Protein AF-A0A024S2R0-F1 (afdb_monomer)

Organism: Hy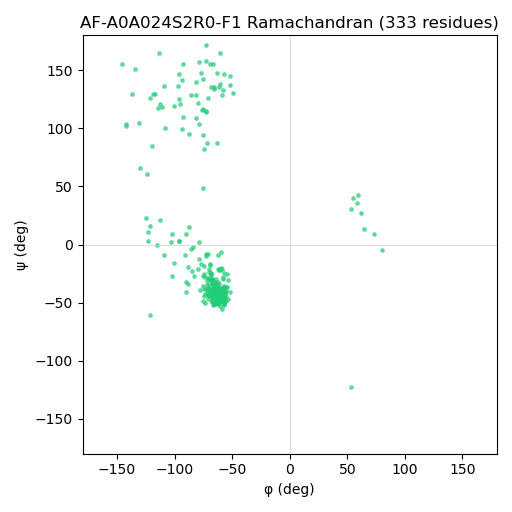pocrea jecorina (strain ATCC 56765 / BCRC 32924 / NRRL 11460 / Rut C-30) (NCBI:txid1344414)

InterPro domains:
  IPR002088 Protein prenyltransferase, alpha subunit [PF01239] (136-169)
  IPR002088 Protein prenyltransferase, alpha subunit [PF01239] (189-209)

pLDDT: mean 92.17, std 9.84, range [30.06, 98.69]

Structure (mmCIF, N/CA/C/O backbone):
data_AF-A0A024S2R0-F1
#
_entry.id   AF-A0A024S2R0-F1
#
loop_
_atom_site.group_PDB
_atom_site.id
_atom_site.type_symbol
_atom_site.label_atom_id
_atom_site.label_alt_id
_atom_site.label_comp_id
_atom_site.label_asym_id
_atom_site.label_entity_id
_atom_site.label_seq_id
_atom_site.pdbx_PDB_ins_code
_atom_site.Cartn_x
_atom_site.Cartn_y
_atom_site.Cartn_z
_atom_site.occupancy
_atom_site.B_iso_or_equiv
_atom_site.auth_seq_id
_atom_site.auth_comp_id
_atom_site.auth_asym_id
_atom_site.auth_atom_id
_atom_site.pdbx_PDB_model_num
ATOM 1 N N . MET A 1 1 ? -3.237 -26.328 9.857 1.00 30.06 1 MET A N 1
ATOM 2 C CA . MET A 1 1 ? -2.695 -27.422 10.693 1.00 30.06 1 MET A CA 1
ATOM 3 C C . MET A 1 1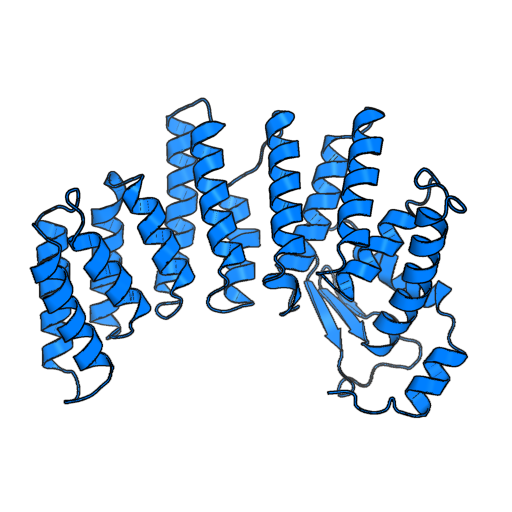 ? -2.898 -27.077 12.160 1.00 30.06 1 MET A C 1
ATOM 5 O O . MET A 1 1 ? -2.261 -26.156 12.656 1.00 30.06 1 MET A O 1
ATOM 9 N N . SER A 1 2 ? -3.841 -27.757 12.815 1.00 33.69 2 SER A N 1
ATOM 10 C CA . SER A 1 2 ? -4.140 -27.605 14.243 1.00 33.69 2 SER A CA 1
ATOM 11 C C . SER A 1 2 ? -3.087 -28.370 15.047 1.00 33.69 2 SER A C 1
ATOM 13 O O . SER A 1 2 ? -3.101 -29.597 15.065 1.00 33.69 2 SER A O 1
ATOM 15 N N . ARG A 1 3 ? -2.130 -27.662 15.657 1.00 46.69 3 ARG A N 1
ATOM 16 C CA . ARG A 1 3 ? -1.341 -28.233 16.755 1.00 46.69 3 ARG A CA 1
ATOM 17 C C . ARG A 1 3 ? -2.180 -28.092 18.017 1.00 46.69 3 ARG A C 1
ATOM 19 O O . ARG A 1 3 ? -2.673 -26.997 18.290 1.00 46.69 3 ARG A O 1
ATOM 26 N N . ALA A 1 4 ? -2.348 -29.189 18.753 1.00 52.03 4 ALA A N 1
ATOM 27 C CA . ALA A 1 4 ? -2.973 -29.163 20.066 1.00 52.03 4 ALA A CA 1
ATOM 28 C C . ALA A 1 4 ? -2.322 -28.054 20.908 1.00 52.03 4 ALA A C 1
ATOM 30 O O . ALA A 1 4 ? -1.096 -27.924 20.936 1.00 52.03 4 ALA A O 1
ATOM 31 N N . LEU A 1 5 ? -3.151 -27.208 21.522 1.00 59.75 5 LEU A N 1
ATOM 32 C CA . LEU A 1 5 ? -2.665 -26.173 22.427 1.00 59.75 5 LEU A CA 1
ATOM 33 C C . LEU A 1 5 ? -1.926 -26.850 23.583 1.00 59.75 5 LEU A C 1
ATOM 35 O O . LEU A 1 5 ? -2.386 -27.868 24.102 1.00 59.75 5 LEU A O 1
ATOM 39 N N . ASP A 1 6 ? -0.795 -26.263 23.951 1.00 68.19 6 ASP A N 1
ATOM 40 C CA . ASP A 1 6 ? -0.006 -26.654 25.116 1.00 68.19 6 ASP A CA 1
ATOM 41 C C . ASP A 1 6 ? -0.865 -26.586 26.382 1.00 68.19 6 ASP A C 1
ATOM 43 O O . ASP A 1 6 ? -1.736 -25.714 26.473 1.00 68.19 6 ASP A O 1
ATOM 47 N N . ASP A 1 7 ? -0.647 -27.462 27.355 1.00 70.94 7 ASP A N 1
ATOM 48 C CA . ASP A 1 7 ? -1.495 -27.491 28.552 1.00 70.94 7 ASP A CA 1
ATOM 49 C C . ASP A 1 7 ? -1.324 -26.231 29.409 1.00 70.94 7 ASP A C 1
ATOM 51 O O . ASP A 1 7 ? -2.308 -25.731 29.964 1.00 70.94 7 ASP A O 1
ATOM 55 N N . ASP A 1 8 ? -0.135 -25.627 29.399 1.00 65.12 8 ASP A N 1
ATOM 56 C CA . ASP A 1 8 ? 0.119 -24.332 30.037 1.00 65.12 8 ASP A CA 1
ATOM 57 C C . ASP A 1 8 ? -0.604 -23.187 29.315 1.00 65.12 8 ASP A C 1
ATOM 59 O O . ASP A 1 8 ? -1.212 -22.320 29.946 1.00 65.12 8 ASP A O 1
ATOM 63 N N . VAL A 1 9 ? -0.665 -23.233 27.979 1.00 73.06 9 VAL A N 1
ATOM 64 C CA . VAL A 1 9 ? -1.448 -22.279 27.179 1.00 73.06 9 VAL A CA 1
ATOM 65 C C . VAL A 1 9 ? -2.944 -22.446 27.453 1.00 73.06 9 VAL A C 1
ATOM 67 O O . VAL A 1 9 ? -3.653 -21.454 27.615 1.00 73.06 9 VAL A O 1
ATOM 70 N N . LYS A 1 10 ? -3.446 -23.683 27.555 1.00 75.69 10 LYS A N 1
ATOM 71 C CA . LYS A 1 10 ? -4.846 -23.940 27.930 1.00 75.69 10 LYS A CA 1
ATOM 72 C C . LYS A 1 10 ? -5.154 -23.421 29.333 1.00 75.69 10 LYS A C 1
ATOM 74 O O . LYS A 1 10 ? -6.236 -22.880 29.539 1.00 75.69 10 LYS A O 1
ATOM 79 N N . ARG A 1 11 ? -4.233 -23.580 30.288 1.00 71.94 11 ARG A N 1
ATOM 80 C CA . ARG A 1 11 ? -4.397 -23.092 31.665 1.00 71.94 11 ARG A CA 1
ATOM 81 C C . ARG A 1 11 ? -4.429 -21.564 31.709 1.00 71.94 11 ARG A C 1
ATOM 83 O O . ARG A 1 11 ? -5.359 -21.004 32.285 1.00 71.94 11 ARG A O 1
ATOM 90 N N . ALA A 1 12 ? -3.502 -20.900 31.021 1.00 73.50 12 ALA A N 1
ATOM 91 C CA . ALA A 1 12 ? -3.467 -19.442 30.916 1.00 73.50 12 ALA A CA 1
ATOM 92 C C . ALA A 1 12 ? -4.724 -18.861 30.241 1.00 73.50 12 ALA A C 1
ATOM 94 O O . ALA A 1 12 ? -5.192 -17.789 30.618 1.00 73.50 12 ALA A O 1
ATOM 95 N N . LEU A 1 13 ? -5.311 -19.578 29.276 1.00 79.81 13 LEU A N 1
ATOM 96 C CA . LEU A 1 13 ? -6.581 -19.202 28.642 1.00 79.81 13 LEU A CA 1
ATOM 97 C C . LEU A 1 13 ? -7.822 -19.498 29.501 1.00 79.81 13 LEU A C 1
ATOM 99 O O . LEU A 1 13 ? -8.895 -18.985 29.201 1.00 79.81 13 LEU A O 1
ATOM 103 N N . LYS A 1 14 ? -7.719 -20.346 30.532 1.00 77.38 14 LYS A N 1
ATOM 104 C CA . LYS A 1 14 ? -8.834 -20.655 31.444 1.00 77.38 14 LYS A CA 1
ATOM 105 C C . LYS A 1 14 ? -8.895 -19.725 32.654 1.00 77.38 14 LYS A C 1
ATOM 107 O O . LYS A 1 14 ? -9.989 -19.477 33.146 1.00 77.38 14 LYS A O 1
ATOM 112 N N . HIS A 1 15 ? -7.746 -19.248 33.132 1.00 69.69 15 HIS A N 1
ATOM 113 C CA . HIS A 1 15 ? -7.636 -18.527 34.406 1.00 69.69 15 HIS A CA 1
ATOM 114 C C . HIS A 1 15 ? -7.020 -17.123 34.290 1.00 69.69 15 HIS A C 1
ATOM 116 O O . HIS A 1 15 ? -6.814 -16.472 35.308 1.00 69.69 15 HIS A O 1
ATOM 122 N N . GLY A 1 16 ? -6.696 -16.653 33.082 1.00 76.44 16 GLY A N 1
ATOM 123 C CA . GLY A 1 16 ? -6.127 -15.321 32.883 1.00 76.44 16 GLY A CA 1
ATOM 124 C C . GLY A 1 16 ? -7.168 -14.204 32.971 1.00 76.44 16 GLY A C 1
ATOM 125 O O . GLY A 1 16 ? -8.305 -14.370 32.529 1.00 76.44 16 GLY A O 1
ATOM 126 N N . ASP A 1 17 ? -6.755 -13.036 33.466 1.00 88.56 17 ASP A N 1
ATOM 127 C CA . ASP A 1 17 ? -7.546 -11.806 33.386 1.00 88.56 17 ASP A CA 1
ATOM 128 C C . ASP A 1 17 ? -7.559 -11.281 31.939 1.00 88.56 17 ASP A C 1
ATOM 130 O O . ASP A 1 17 ? -6.704 -10.508 31.500 1.00 88.56 17 ASP A O 1
ATOM 134 N N . HIS A 1 18 ? -8.512 -11.777 31.151 1.00 93.69 18 HIS A N 1
ATOM 135 C CA . HIS A 1 18 ? -8.647 -11.409 29.743 1.00 93.69 18 HIS A CA 1
ATOM 136 C C . HIS A 1 18 ? -9.074 -9.950 29.547 1.00 93.69 18 HIS A C 1
ATOM 138 O O . HIS A 1 18 ? -8.797 -9.385 28.491 1.00 93.69 18 HIS A O 1
ATOM 144 N N . GLU A 1 19 ? -9.740 -9.354 30.536 1.00 95.06 19 GLU A N 1
ATOM 145 C CA . GLU A 1 19 ? -10.223 -7.975 30.490 1.00 95.06 19 GLU A CA 1
ATOM 146 C C . GLU A 1 19 ? -9.064 -6.994 30.642 1.00 95.06 19 GLU A C 1
ATOM 148 O O . GLU A 1 19 ? -8.867 -6.132 29.783 1.00 95.06 19 GLU A O 1
ATOM 153 N N . GLN A 1 20 ? -8.223 -7.184 31.662 1.00 94.75 20 GLN A N 1
ATOM 154 C CA . GLN A 1 20 ? -7.022 -6.372 31.843 1.00 94.75 20 GLN A CA 1
ATOM 155 C C . GLN A 1 20 ? -6.082 -6.494 30.637 1.00 94.75 20 GLN A C 1
ATOM 157 O O . GLN A 1 20 ? -5.560 -5.491 30.142 1.00 94.75 20 GLN A O 1
ATOM 162 N N . VAL A 1 21 ? -5.882 -7.716 30.130 1.00 95.44 21 VAL A N 1
ATOM 163 C CA . VAL A 1 21 ? -5.059 -7.953 28.935 1.00 95.44 21 VAL A CA 1
ATOM 164 C C . VAL A 1 21 ? -5.647 -7.243 27.715 1.00 95.44 21 VAL A C 1
ATOM 166 O O . VAL A 1 21 ? -4.909 -6.598 26.971 1.00 95.44 21 VAL A O 1
ATOM 169 N N . PHE A 1 22 ? -6.967 -7.317 27.525 1.00 97.00 22 PHE A N 1
ATOM 170 C CA . PHE A 1 22 ? -7.660 -6.591 26.467 1.00 97.00 22 PHE A CA 1
ATOM 171 C C . PHE A 1 22 ? -7.424 -5.085 26.557 1.00 97.00 22 PHE A C 1
ATOM 173 O O . PHE A 1 22 ? -7.019 -4.501 25.555 1.00 97.00 22 PHE A O 1
ATOM 180 N N . HIS A 1 23 ? -7.635 -4.471 27.724 1.00 96.56 23 HIS A N 1
ATOM 181 C CA . HIS A 1 23 ? -7.482 -3.026 27.881 1.00 96.56 23 HIS A CA 1
ATOM 182 C C . HIS A 1 23 ? -6.068 -2.567 27.532 1.00 96.56 23 HIS A C 1
ATOM 184 O O . HIS A 1 23 ? -5.920 -1.672 26.707 1.00 96.56 23 HIS A O 1
ATOM 190 N N . ARG A 1 24 ? -5.032 -3.254 28.035 1.00 96.62 24 ARG A N 1
ATOM 191 C CA . ARG A 1 24 ? -3.635 -2.894 27.733 1.00 96.62 24 ARG A CA 1
ATOM 192 C C . ARG A 1 24 ? -3.291 -3.017 26.248 1.00 96.62 24 ARG A C 1
ATOM 194 O O . ARG A 1 24 ? -2.614 -2.146 25.714 1.00 96.62 24 ARG A O 1
ATOM 201 N N . VAL A 1 25 ? -3.743 -4.080 25.575 1.00 97.12 25 VAL A N 1
ATOM 202 C CA . VAL A 1 25 ? -3.516 -4.235 24.126 1.00 97.12 25 VAL A CA 1
ATOM 203 C C . VAL A 1 25 ? -4.309 -3.187 23.346 1.00 97.12 25 VAL A C 1
ATOM 205 O O . VAL A 1 25 ? -3.780 -2.592 22.414 1.00 97.12 25 VAL A O 1
ATOM 208 N N . ALA A 1 26 ? -5.567 -2.947 23.715 1.00 96.88 26 ALA A N 1
ATO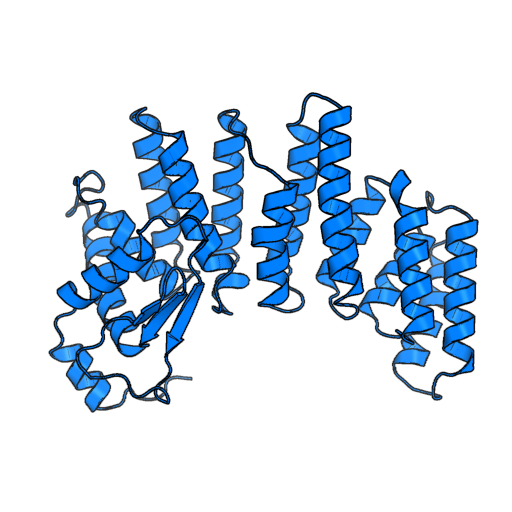M 209 C CA . ALA A 1 26 ? -6.410 -1.974 23.042 1.00 96.88 26 ALA A CA 1
ATOM 210 C C . ALA A 1 26 ? -5.858 -0.550 23.173 1.00 96.88 26 ALA A C 1
ATOM 212 O O . ALA A 1 26 ? -5.797 0.142 22.165 1.00 96.88 26 ALA A O 1
ATOM 213 N N . ASP A 1 27 ? -5.408 -0.147 24.363 1.00 95.50 27 ASP A N 1
ATOM 214 C CA . ASP A 1 27 ? -4.839 1.184 24.613 1.00 95.50 27 ASP A CA 1
ATOM 215 C C . ASP A 1 27 ? -3.612 1.447 23.744 1.00 95.50 27 ASP A C 1
ATOM 217 O O . ASP A 1 27 ? -3.521 2.491 23.101 1.00 95.50 27 ASP A O 1
ATOM 221 N N . ALA A 1 28 ? -2.723 0.458 23.634 1.00 96.19 28 ALA A N 1
ATOM 222 C CA . ALA A 1 28 ? -1.558 0.549 22.760 1.00 96.19 28 ALA A CA 1
ATOM 223 C C . ALA A 1 28 ? -1.928 0.649 21.269 1.00 96.19 28 ALA A C 1
ATOM 225 O O . ALA A 1 28 ? -1.194 1.258 20.497 1.00 96.19 28 ALA A O 1
ATOM 226 N N . LEU A 1 29 ? -3.058 0.075 20.843 1.00 95.56 29 LEU A N 1
ATOM 227 C CA . LEU A 1 29 ? -3.520 0.146 19.450 1.00 95.56 29 LEU A CA 1
ATOM 228 C C . LEU A 1 29 ? -4.326 1.405 19.128 1.00 95.56 29 LEU A C 1
ATOM 230 O O . LEU A 1 29 ? -4.446 1.753 17.955 1.00 95.56 29 LEU A O 1
ATOM 234 N N . THR A 1 30 ? -4.922 2.050 20.131 1.00 91.75 30 THR A N 1
ATOM 235 C CA . THR A 1 30 ? -5.756 3.247 19.946 1.00 91.75 30 THR A CA 1
ATOM 236 C C . THR A 1 30 ? -5.060 4.546 20.333 1.00 91.75 30 THR A C 1
ATOM 238 O O . THR A 1 30 ? -5.676 5.605 20.257 1.00 91.75 30 THR A O 1
ATOM 241 N N . GLN A 1 31 ? -3.793 4.487 20.742 1.00 93.00 31 GLN A N 1
ATOM 242 C CA . GLN A 1 31 ? -2.971 5.679 20.933 1.00 93.00 31 GLN A CA 1
ATOM 243 C C . GLN A 1 31 ? -2.693 6.385 19.598 1.00 93.00 31 GLN A C 1
ATOM 245 O O . GLN A 1 31 ? -2.653 5.756 18.538 1.00 93.00 31 GLN A O 1
ATOM 250 N N . ARG A 1 32 ? -2.427 7.692 19.671 1.00 93.62 32 ARG A N 1
ATOM 251 C CA . ARG A 1 32 ? -1.985 8.497 18.533 1.00 93.62 32 ARG A CA 1
ATOM 252 C C . ARG A 1 32 ? -0.561 8.989 18.761 1.00 93.62 32 ARG A C 1
ATOM 254 O O . ARG A 1 32 ? -0.323 9.761 19.686 1.00 93.62 32 ARG A O 1
ATOM 261 N N . LEU A 1 33 ? 0.360 8.567 17.896 1.00 95.62 33 LEU A N 1
ATOM 262 C CA . LEU A 1 33 ? 1.748 9.038 17.864 1.00 95.62 33 LEU A CA 1
ATOM 263 C C . LEU A 1 33 ? 2.026 9.828 16.569 1.00 95.62 33 LEU A C 1
ATOM 265 O O . LEU A 1 33 ? 1.219 9.757 15.632 1.00 95.62 33 LEU A O 1
ATOM 269 N N . PRO A 1 34 ? 3.131 10.599 16.502 1.00 94.62 34 PRO A N 1
ATOM 270 C CA . PRO A 1 34 ? 3.556 11.260 15.267 1.00 94.62 34 PRO A CA 1
ATOM 271 C C . PRO A 1 34 ? 3.819 10.259 14.132 1.00 94.62 34 PRO A C 1
ATOM 273 O O . PRO A 1 34 ? 3.409 10.493 12.995 1.00 94.62 34 PRO A O 1
ATOM 276 N N . GLU A 1 35 ? 4.447 9.126 14.449 1.00 96.12 35 GLU A N 1
ATOM 277 C CA . GLU A 1 35 ? 4.683 8.008 13.537 1.00 96.12 35 GLU A CA 1
ATOM 278 C C . GLU A 1 35 ? 3.574 6.942 13.609 1.00 96.12 35 GLU A C 1
ATOM 280 O O . GLU A 1 35 ? 2.895 6.777 14.629 1.00 96.12 35 GLU A O 1
ATOM 285 N N . LEU A 1 36 ? 3.400 6.184 12.518 1.00 97.56 36 LEU A N 1
ATOM 286 C CA . LEU A 1 36 ? 2.532 5.000 12.484 1.00 97.56 36 LEU A CA 1
ATOM 287 C C . LEU A 1 36 ? 3.052 3.920 13.438 1.00 97.56 36 LEU A C 1
ATOM 289 O O . LEU A 1 36 ? 4.263 3.761 13.591 1.00 97.56 36 LEU A O 1
ATOM 293 N N . LEU A 1 37 ? 2.143 3.143 14.032 1.00 97.94 37 LEU A N 1
ATOM 294 C CA . LEU A 1 37 ? 2.536 2.021 14.884 1.00 97.94 37 LEU A CA 1
ATOM 295 C C . LEU A 1 37 ? 3.188 0.918 14.040 1.00 97.94 37 LEU A C 1
ATOM 297 O O . LEU A 1 37 ? 2.657 0.528 12.998 1.00 97.94 37 LEU A O 1
ATOM 301 N N . GLU A 1 38 ? 4.297 0.366 14.533 1.00 96.88 38 GLU A N 1
ATOM 302 C CA . GLU A 1 38 ? 4.948 -0.817 13.968 1.00 96.88 38 GLU A CA 1
ATOM 303 C C . GLU A 1 38 ? 4.719 -2.003 14.905 1.00 96.88 38 GLU A C 1
ATOM 305 O O . GLU A 1 38 ? 5.378 -2.156 15.932 1.00 96.88 38 GLU A O 1
ATOM 310 N N . VAL A 1 39 ? 3.751 -2.845 14.557 1.00 97.38 39 VAL A N 1
ATOM 311 C CA . VAL A 1 39 ? 3.333 -3.976 15.381 1.00 97.38 39 VAL A CA 1
ATOM 312 C C . VAL A 1 39 ? 4.005 -5.271 14.924 1.00 97.38 39 VAL A C 1
ATOM 314 O O . 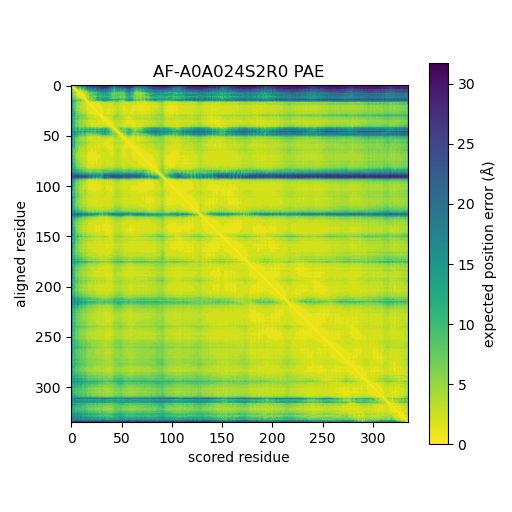VAL A 1 39 ? 4.048 -5.589 13.732 1.00 97.38 39 VAL A O 1
ATOM 317 N N . GLU A 1 40 ? 4.479 -6.064 15.882 1.00 95.69 40 GLU A N 1
ATOM 318 C CA . GLU A 1 40 ? 5.023 -7.405 15.666 1.00 95.69 40 GLU A CA 1
ATOM 319 C C . GLU A 1 40 ? 4.475 -8.406 16.699 1.00 95.69 40 GLU A C 1
ATOM 321 O O . GLU A 1 40 ? 4.131 -8.062 17.833 1.00 95.69 40 GLU A O 1
ATOM 326 N N . PHE A 1 41 ? 4.378 -9.683 16.312 1.00 94.00 41 PHE A N 1
ATOM 327 C CA . PHE A 1 41 ? 3.945 -10.753 17.211 1.00 94.00 41 PHE A CA 1
ATOM 328 C C . PHE A 1 41 ? 5.118 -11.555 17.754 1.00 94.00 41 PHE A C 1
ATOM 330 O O . PHE A 1 41 ? 5.782 -12.285 17.015 1.00 94.00 41 PHE A O 1
ATOM 337 N N . LEU A 1 42 ? 5.277 -11.549 19.076 1.00 90.56 42 LEU A N 1
ATOM 338 C CA . LEU A 1 42 ? 6.308 -12.341 19.736 1.00 90.56 42 LEU A CA 1
ATOM 339 C C . LEU A 1 42 ? 5.905 -13.818 19.768 1.00 90.56 42 LEU A C 1
ATOM 341 O O . LEU A 1 42 ? 4.884 -14.221 20.341 1.00 90.56 42 LEU A O 1
ATOM 345 N N . GLY A 1 43 ? 6.712 -14.634 19.090 1.00 80.38 43 GLY A N 1
ATOM 346 C CA . GLY A 1 43 ? 6.637 -16.091 19.151 1.00 80.38 43 GLY A CA 1
ATOM 347 C C . GLY A 1 43 ? 7.164 -16.651 20.475 1.00 80.38 43 GLY A C 1
ATOM 348 O O . GLY A 1 43 ? 7.785 -15.942 21.256 1.00 80.38 43 GLY A O 1
ATOM 349 N N . ARG A 1 44 ? 6.972 -17.959 20.690 1.00 70.50 44 ARG A N 1
ATOM 350 C CA . ARG A 1 44 ? 7.386 -18.667 21.921 1.00 70.50 44 ARG A CA 1
ATOM 351 C C . ARG A 1 44 ? 8.890 -18.599 22.221 1.00 70.50 44 ARG A C 1
ATOM 353 O O . ARG A 1 44 ? 9.281 -18.821 23.354 1.00 70.50 44 ARG A O 1
ATOM 360 N N . SER A 1 45 ? 9.718 -18.330 21.213 1.00 72.50 45 SER A N 1
ATOM 361 C CA . SER A 1 45 ? 11.168 -18.177 21.366 1.00 72.50 45 SER A CA 1
ATOM 362 C C . SER A 1 45 ? 11.567 -16.908 22.121 1.00 72.50 45 SER A C 1
ATOM 364 O O . SER A 1 45 ? 12.695 -16.817 22.589 1.00 72.50 45 SER A O 1
ATOM 366 N N . HIS A 1 46 ? 10.661 -15.935 22.239 1.00 74.06 46 HIS A N 1
ATOM 367 C CA . HIS A 1 46 ? 10.878 -14.730 23.025 1.00 74.06 46 HIS A CA 1
ATOM 368 C C . HIS A 1 46 ? 10.314 -14.984 24.420 1.00 74.06 46 HIS A C 1
ATOM 370 O O . HIS A 1 46 ? 9.099 -14.936 24.624 1.00 74.06 46 HIS A O 1
ATOM 376 N N . MET A 1 47 ? 11.194 -15.323 25.363 1.00 68.38 47 MET A N 1
ATOM 377 C CA . MET A 1 47 ? 10.817 -15.503 26.763 1.00 68.38 47 MET A CA 1
ATOM 378 C C . MET A 1 47 ? 10.610 -14.129 27.391 1.00 68.38 47 MET A C 1
ATOM 380 O O . MET A 1 47 ? 11.561 -13.472 27.805 1.00 68.38 47 MET A O 1
ATOM 384 N N . VAL A 1 48 ? 9.363 -13.677 27.392 1.00 77.25 48 VAL A N 1
ATOM 385 C CA . VAL A 1 48 ? 8.940 -12.471 28.103 1.00 77.25 48 VAL A CA 1
ATOM 386 C C . VAL A 1 48 ? 8.364 -12.890 29.448 1.00 77.25 48 VAL A C 1
ATOM 388 O O . VAL A 1 48 ? 7.764 -13.962 29.542 1.00 77.25 48 VAL A O 1
ATOM 391 N N . ASP A 1 49 ? 8.552 -12.058 30.470 1.00 78.50 49 ASP A N 1
ATOM 392 C CA . ASP A 1 49 ? 7.996 -12.297 31.803 1.00 78.50 49 ASP A CA 1
ATOM 393 C C . ASP A 1 49 ? 6.484 -12.576 31.742 1.00 78.50 49 ASP A C 1
ATOM 395 O O . ASP A 1 49 ? 5.769 -11.990 30.918 1.00 78.50 49 ASP A O 1
ATOM 399 N N . GLU A 1 50 ? 5.985 -13.451 32.622 1.00 73.88 50 GLU A N 1
ATOM 400 C CA . GLU A 1 50 ? 4.579 -13.856 32.622 1.00 73.88 50 GLU A CA 1
ATOM 401 C C . GLU A 1 50 ? 3.637 -12.660 32.790 1.00 73.88 50 GLU A C 1
ATOM 403 O O . GLU A 1 50 ? 2.542 -12.684 32.243 1.00 73.88 50 GLU A O 1
ATOM 408 N N . HIS A 1 51 ? 4.027 -11.570 33.443 1.00 80.75 51 HIS A N 1
ATOM 409 C CA . HIS A 1 51 ? 3.166 -10.398 33.615 1.00 80.75 51 HIS A CA 1
ATOM 410 C C . HIS A 1 51 ? 3.223 -9.418 32.435 1.00 80.75 51 HIS A C 1
ATOM 412 O O . HIS A 1 51 ? 2.458 -8.446 32.382 1.00 80.75 51 HIS A O 1
ATOM 418 N N . THR A 1 52 ? 4.083 -9.675 31.446 1.00 89.12 52 THR A N 1
ATOM 419 C CA . THR A 1 52 ? 4.213 -8.815 30.272 1.00 89.12 52 THR A CA 1
ATOM 420 C C . THR A 1 52 ? 3.048 -9.031 29.310 1.00 89.12 52 THR A C 1
ATOM 422 O O . THR A 1 52 ? 2.871 -10.102 28.722 1.00 89.12 52 THR A O 1
ATOM 425 N N . VAL A 1 53 ? 2.240 -7.983 29.133 1.00 91.50 53 VAL A N 1
ATOM 426 C CA . VAL A 1 53 ? 1.116 -7.982 28.185 1.00 91.50 53 VAL A CA 1
ATOM 427 C C . VAL A 1 53 ? 1.543 -7.486 26.806 1.00 91.50 53 VAL A C 1
ATOM 429 O O . VAL A 1 53 ? 1.142 -8.072 25.805 1.00 91.50 53 VAL A O 1
ATOM 432 N N . ILE A 1 54 ? 2.372 -6.444 26.770 1.00 94.75 54 ILE A N 1
ATOM 433 C CA . ILE A 1 54 ? 2.981 -5.857 25.573 1.00 94.75 54 ILE A CA 1
ATOM 434 C C . ILE A 1 54 ? 4.380 -5.347 25.927 1.00 94.75 54 ILE A C 1
ATOM 436 O O . ILE A 1 54 ? 4.634 -5.006 27.084 1.00 94.75 54 ILE A O 1
ATOM 440 N N . LEU A 1 55 ? 5.252 -5.255 24.930 1.00 94.62 55 LEU A N 1
ATOM 441 C CA . LEU A 1 55 ? 6.451 -4.420 24.978 1.00 94.62 55 LEU A CA 1
ATOM 442 C C . LEU A 1 55 ? 6.235 -3.255 24.018 1.00 94.62 55 LEU A C 1
ATOM 444 O O . LEU A 1 55 ? 5.746 -3.472 22.909 1.00 94.62 55 LEU A O 1
ATOM 448 N N . GLN A 1 56 ? 6.584 -2.044 24.436 1.00 95.75 56 GLN A N 1
ATOM 449 C CA . GLN A 1 56 ? 6.458 -0.863 23.596 1.00 95.75 56 GLN A CA 1
ATOM 450 C C . GLN A 1 56 ? 7.697 0.017 23.737 1.00 95.75 56 GLN A C 1
ATOM 452 O O . GLN A 1 56 ? 8.089 0.347 24.854 1.00 95.75 56 GLN A O 1
ATOM 457 N N . ASP A 1 57 ? 8.272 0.396 22.600 1.00 95.56 57 ASP A N 1
ATOM 458 C CA . ASP A 1 57 ? 9.342 1.385 22.483 1.00 95.56 57 ASP A CA 1
ATOM 459 C C . ASP A 1 57 ? 8.955 2.390 21.390 1.00 95.56 57 ASP A C 1
ATOM 461 O O . ASP A 1 57 ? 8.930 2.066 20.200 1.00 95.56 57 ASP A O 1
ATOM 465 N N . GLY A 1 58 ? 8.533 3.587 21.805 1.00 95.75 58 GLY A N 1
ATOM 466 C CA . GLY A 1 58 ? 7.924 4.572 20.911 1.00 95.75 58 GLY A CA 1
ATOM 467 C C . GLY A 1 58 ? 6.743 3.980 20.112 1.00 95.75 58 GLY A C 1
ATOM 468 O O . GLY A 1 58 ? 5.789 3.486 20.730 1.00 95.75 58 GLY A O 1
ATOM 469 N N . PRO A 1 59 ? 6.776 4.022 18.761 1.00 96.69 59 PRO A N 1
ATOM 470 C CA . PRO A 1 59 ? 5.738 3.441 17.907 1.00 96.69 59 PRO A CA 1
ATOM 471 C C . PRO A 1 59 ? 5.847 1.919 17.736 1.00 96.69 59 PRO A C 1
ATOM 473 O O . PRO A 1 59 ? 4.911 1.299 17.225 1.00 96.69 59 PRO A O 1
ATOM 476 N N . ALA A 1 60 ? 6.963 1.301 18.132 1.00 97.62 60 ALA A N 1
ATOM 477 C CA . ALA A 1 60 ? 7.157 -0.135 17.998 1.00 97.62 60 ALA A CA 1
ATOM 478 C C . ALA A 1 60 ? 6.425 -0.874 19.125 1.00 97.62 60 ALA A C 1
ATOM 480 O O . ALA A 1 60 ? 6.704 -0.660 20.305 1.00 97.62 60 ALA A O 1
ATOM 481 N N . ILE A 1 61 ? 5.501 -1.766 18.764 1.00 97.12 61 ILE A N 1
ATOM 482 C CA . ILE A 1 61 ? 4.722 -2.579 19.703 1.00 97.12 61 ILE A CA 1
ATOM 483 C C . ILE A 1 61 ? 4.966 -4.054 19.416 1.00 97.12 61 ILE A C 1
ATOM 485 O O . ILE A 1 61 ? 4.701 -4.549 18.322 1.00 97.12 61 ILE A O 1
ATOM 489 N N . ALA A 1 62 ? 5.371 -4.796 20.438 1.00 95.81 62 ALA A N 1
ATOM 490 C CA . ALA A 1 62 ? 5.482 -6.241 20.368 1.00 95.81 62 ALA A CA 1
ATOM 491 C C . ALA A 1 62 ? 4.438 -6.902 21.277 1.00 95.81 62 ALA A C 1
ATOM 493 O O . ALA A 1 62 ? 4.414 -6.688 22.492 1.00 95.81 62 ALA A O 1
ATOM 494 N N . VAL A 1 63 ? 3.570 -7.730 20.687 1.00 94.94 63 VAL A N 1
ATOM 495 C CA . VAL A 1 63 ? 2.490 -8.420 21.410 1.00 94.94 63 VAL A CA 1
ATOM 496 C C . VAL A 1 63 ? 2.779 -9.923 21.471 1.00 94.94 63 VAL A C 1
ATOM 498 O O . VAL A 1 63 ? 2.824 -10.585 20.428 1.00 94.94 63 VAL A O 1
ATOM 501 N N . PRO A 1 64 ? 2.940 -10.520 22.666 1.00 93.00 64 PRO A N 1
ATOM 502 C CA . PRO A 1 64 ? 2.998 -11.969 22.813 1.00 93.00 64 PRO A CA 1
ATOM 503 C C . PRO A 1 64 ? 1.737 -12.643 22.270 1.00 93.00 64 PRO A C 1
ATOM 505 O O . PRO A 1 64 ? 0.615 -12.264 22.610 1.00 93.00 64 PRO A O 1
ATOM 508 N N . LYS A 1 65 ? 1.903 -13.707 21.471 1.00 90.94 65 LYS A N 1
ATOM 509 C CA . LYS A 1 65 ? 0.767 -14.411 20.838 1.00 90.94 65 LYS A CA 1
ATOM 510 C C . LYS A 1 65 ? -0.296 -14.877 21.837 1.00 90.94 65 LYS A C 1
ATOM 512 O O . LYS A 1 65 ? -1.481 -14.819 21.530 1.00 90.94 65 LYS A O 1
ATOM 517 N N . LEU A 1 66 ? 0.110 -15.320 23.029 1.00 89.00 66 LEU A N 1
ATOM 518 C CA . LEU A 1 66 ? -0.825 -15.720 24.086 1.00 89.00 66 LEU A CA 1
ATOM 519 C C . LEU A 1 66 ? -1.703 -14.546 24.545 1.00 89.00 66 LEU A C 1
ATOM 521 O O . LEU A 1 66 ? -2.919 -14.691 24.651 1.00 89.00 66 LEU A O 1
ATOM 525 N N . ARG A 1 67 ? -1.086 -13.380 24.764 1.00 92.94 67 ARG A N 1
ATOM 526 C CA . ARG A 1 67 ? -1.762 -12.156 25.211 1.00 92.94 67 ARG A CA 1
ATOM 527 C C . ARG A 1 67 ? -2.708 -11.626 24.139 1.00 92.94 67 ARG A C 1
ATOM 529 O O . ARG A 1 67 ? -3.837 -11.263 24.455 1.00 92.94 67 ARG A O 1
ATOM 536 N N . LEU A 1 68 ? -2.318 -11.715 22.865 1.00 94.62 68 LEU A N 1
ATOM 537 C CA . LEU A 1 68 ? -3.204 -11.404 21.742 1.00 94.62 68 LEU A CA 1
ATOM 538 C C . LEU A 1 68 ? -4.457 -12.296 21.721 1.00 94.62 68 LEU A C 1
ATOM 540 O O . LEU A 1 68 ? -5.561 -11.793 21.528 1.00 94.62 68 LEU A O 1
ATOM 544 N N . VAL A 1 69 ? -4.315 -13.608 21.955 1.00 93.81 69 VAL A N 1
ATOM 545 C CA . VAL A 1 69 ? -5.466 -14.530 22.000 1.00 93.81 69 VAL A CA 1
ATOM 546 C C . VAL A 1 69 ? -6.399 -14.198 23.168 1.00 93.81 69 VAL A C 1
ATOM 548 O O . VAL A 1 69 ? -7.615 -14.188 22.983 1.00 93.81 69 VAL A O 1
ATOM 551 N N . GLN A 1 70 ? -5.860 -13.893 24.351 1.00 94.19 70 GLN A N 1
ATOM 552 C CA . GLN A 1 70 ? -6.661 -13.483 25.512 1.00 94.19 70 GLN A CA 1
ATOM 553 C C . GLN A 1 70 ? -7.439 -12.190 25.234 1.00 94.19 70 GLN A C 1
ATOM 555 O O . GLN A 1 70 ? -8.660 -12.164 25.402 1.00 94.19 70 GLN A O 1
ATOM 560 N N . ALA A 1 71 ? -6.756 -11.161 24.719 1.00 97.00 71 ALA A N 1
ATOM 561 C CA . ALA A 1 71 ? -7.380 -9.900 24.328 1.00 97.00 71 ALA A CA 1
ATOM 562 C C . ALA A 1 71 ? -8.484 -10.122 23.279 1.00 97.00 71 ALA A C 1
ATOM 564 O O . ALA A 1 71 ? -9.585 -9.582 23.398 1.00 97.00 71 ALA A O 1
ATOM 565 N N . PHE A 1 72 ? -8.225 -10.970 22.278 1.00 97.12 72 PHE A N 1
ATOM 566 C CA . PHE A 1 72 ? -9.193 -11.322 21.241 1.00 97.12 72 PHE A CA 1
ATOM 567 C C . PHE A 1 72 ? -10.452 -11.995 21.804 1.00 97.12 72 PHE A C 1
ATOM 569 O O . PHE A 1 72 ? -11.559 -11.672 21.371 1.00 97.12 72 PHE A O 1
ATOM 576 N N . LEU A 1 73 ? -10.320 -12.920 22.762 1.00 96.31 73 LEU A N 1
ATOM 577 C CA . LEU A 1 73 ? -11.473 -13.609 23.350 1.00 96.31 73 LEU A CA 1
ATOM 578 C C . LEU A 1 73 ? -12.425 -12.631 24.047 1.00 96.31 73 LEU A C 1
ATOM 580 O O . LEU A 1 73 ? -13.640 -12.724 23.844 1.00 96.31 73 LEU A O 1
ATOM 584 N N . TYR A 1 74 ? -11.879 -11.681 24.810 1.00 96.62 74 TYR A N 1
ATOM 585 C CA . TYR A 1 74 ? -12.665 -10.637 25.465 1.00 96.62 74 TYR A CA 1
ATOM 586 C C . TYR A 1 74 ? -13.280 -9.671 24.437 1.00 96.62 74 TYR A C 1
ATOM 588 O O . TYR A 1 74 ? -14.498 -9.471 24.422 1.00 96.62 74 TYR A O 1
ATOM 596 N N . ALA A 1 75 ? -12.477 -9.175 23.487 1.00 97.81 75 ALA A N 1
ATOM 597 C CA . ALA A 1 75 ? -12.927 -8.284 22.415 1.00 97.81 75 ALA A CA 1
ATOM 598 C C . ALA A 1 75 ? -14.066 -8.890 21.574 1.00 97.81 75 ALA A C 1
ATOM 600 O O . ALA A 1 75 ? -15.048 -8.217 21.252 1.00 97.81 75 ALA A O 1
ATOM 601 N N . ARG A 1 76 ? -13.991 -10.188 21.260 1.00 97.31 76 ARG A N 1
ATOM 602 C CA . ARG A 1 76 ? -15.054 -10.913 20.549 1.00 97.31 76 ARG A CA 1
ATOM 603 C C . ARG A 1 76 ? -16.352 -10.958 21.357 1.00 97.31 76 ARG A C 1
ATOM 605 O O . ARG A 1 76 ? -17.432 -10.854 20.776 1.00 97.31 76 ARG A O 1
ATOM 612 N N . GLY A 1 77 ? -16.260 -11.102 22.680 1.00 96.06 77 GLY A N 1
ATOM 613 C CA . GLY A 1 77 ? -17.408 -11.019 23.584 1.00 96.06 77 GLY A CA 1
ATOM 614 C C . GLY A 1 77 ? -18.095 -9.654 23.518 1.00 96.06 77 GLY A C 1
ATOM 615 O O . GLY A 1 77 ? -19.318 -9.595 23.384 1.00 96.06 77 GLY A O 1
ATOM 616 N N . LEU A 1 78 ? -17.315 -8.570 23.527 1.00 96.25 78 LEU A N 1
ATOM 617 C CA . LEU A 1 78 ? -17.825 -7.203 23.377 1.00 96.25 78 LEU A CA 1
ATOM 618 C C . LEU A 1 78 ? -18.506 -6.986 22.022 1.00 96.25 78 LEU A C 1
ATOM 620 O O . LEU A 1 78 ? -19.639 -6.507 21.977 1.00 96.25 78 LEU A O 1
ATOM 624 N N . LEU A 1 79 ? -17.868 -7.405 20.922 1.00 96.19 79 LEU A N 1
ATOM 625 C CA . LEU A 1 79 ? -18.462 -7.283 19.589 1.00 96.19 79 LEU A CA 1
ATOM 626 C C . LEU A 1 79 ? -19.773 -8.076 19.482 1.00 96.19 79 LEU A C 1
ATOM 628 O O . LEU A 1 79 ? -20.733 -7.589 18.891 1.00 96.19 79 LEU A O 1
ATOM 632 N N . LYS A 1 80 ? -19.849 -9.271 20.084 1.00 96.12 80 LYS A N 1
ATOM 633 C CA . LYS A 1 80 ? -21.086 -10.066 20.120 1.00 96.12 80 LYS A CA 1
ATOM 634 C C . LYS A 1 80 ? -22.202 -9.349 20.886 1.00 96.12 80 LYS A C 1
ATOM 636 O O . LYS A 1 80 ? -23.333 -9.342 20.409 1.00 96.12 80 LYS A O 1
ATOM 641 N N . LYS A 1 81 ? -21.899 -8.739 22.039 1.00 94.88 81 LYS A N 1
ATOM 642 C CA . LYS A 1 81 ? -22.872 -7.943 22.812 1.00 94.88 81 LYS A CA 1
ATOM 643 C C . LYS A 1 81 ? -23.367 -6.731 22.017 1.00 94.88 81 LYS A C 1
ATOM 645 O O . LYS A 1 81 ? -24.566 -6.479 22.012 1.00 94.88 81 LYS A O 1
ATOM 650 N N . TYR A 1 82 ? -22.472 -6.044 21.304 1.00 94.31 82 TYR A N 1
ATOM 651 C CA . TYR A 1 82 ? -22.828 -4.919 20.433 1.00 94.31 82 TYR A CA 1
ATOM 652 C C . TYR A 1 82 ? -23.740 -5.348 19.278 1.00 94.31 82 TYR A C 1
ATOM 654 O O . TYR A 1 82 ? -24.816 -4.791 19.089 1.00 94.31 82 TYR A O 1
ATOM 662 N N . VAL A 1 83 ? -23.360 -6.395 18.536 1.00 92.50 83 VAL A N 1
ATOM 663 C CA . VAL A 1 83 ? -24.176 -6.923 17.427 1.00 92.50 83 VAL A CA 1
ATOM 664 C C . VAL A 1 83 ? -25.533 -7.437 17.919 1.00 92.50 83 VAL A C 1
ATOM 666 O O . VAL A 1 83 ? -26.522 -7.325 17.203 1.00 92.50 83 VAL A O 1
ATOM 669 N N . GLY A 1 84 ? -25.593 -7.969 19.141 1.00 91.44 84 GLY A N 1
ATOM 670 C CA . GLY A 1 84 ? -26.833 -8.394 19.790 1.00 91.44 84 GLY A CA 1
ATOM 671 C C . GLY A 1 84 ? -27.674 -7.266 20.399 1.00 91.44 84 GLY A C 1
ATOM 672 O O . GLY A 1 84 ? -28.678 -7.574 21.031 1.00 91.44 84 GLY A O 1
ATOM 673 N N . GLY A 1 85 ? -27.273 -5.995 20.267 1.00 88.19 85 GLY A N 1
ATOM 674 C CA . GLY A 1 85 ? -28.005 -4.838 20.803 1.00 88.19 85 GLY A CA 1
ATOM 675 C C . GLY A 1 85 ? -27.937 -4.669 22.326 1.00 88.19 85 GLY A C 1
ATOM 676 O O . GLY A 1 85 ? -28.642 -3.836 22.881 1.00 88.19 85 GLY A O 1
ATOM 677 N N . VAL A 1 86 ? -27.099 -5.451 23.014 1.00 85.19 86 VAL A N 1
ATOM 678 C CA . VAL A 1 86 ? -26.929 -5.401 24.480 1.00 85.19 86 VAL A CA 1
ATOM 679 C C . VAL A 1 86 ? -25.962 -4.291 24.894 1.00 85.19 86 VAL A C 1
ATOM 681 O O . VAL A 1 86 ? -26.032 -3.784 26.008 1.00 85.19 86 VAL A O 1
ATOM 684 N N . LEU A 1 87 ? -25.031 -3.936 24.011 1.00 84.00 87 LEU A N 1
ATOM 685 C CA . LEU A 1 87 ? -24.035 -2.896 24.239 1.00 84.00 87 LEU A CA 1
ATOM 686 C C . LEU A 1 87 ? -24.214 -1.798 23.193 1.00 84.00 87 LEU A C 1
ATOM 688 O O . LEU A 1 87 ? -24.277 -2.109 22.006 1.00 84.00 87 LEU A O 1
ATOM 692 N N . ASP A 1 88 ? -24.285 -0.540 23.628 1.00 78.88 88 ASP A N 1
ATOM 693 C CA . ASP A 1 88 ? -24.393 0.608 22.726 1.00 78.88 88 ASP A CA 1
ATOM 694 C C . ASP A 1 88 ? -23.013 1.006 22.174 1.00 78.88 88 ASP A C 1
ATOM 696 O O . ASP A 1 88 ? -22.003 1.000 22.884 1.00 78.88 88 ASP A O 1
ATOM 700 N N . GLY A 1 89 ? -22.971 1.349 20.888 1.00 67.69 89 GLY A N 1
ATOM 701 C CA . GLY A 1 89 ? -21.775 1.830 20.200 1.00 67.69 89 GLY A CA 1
ATOM 702 C C . GLY A 1 89 ? -21.408 3.268 20.563 1.00 67.69 89 GLY A C 1
ATOM 703 O O . GLY A 1 89 ? -20.264 3.658 20.345 1.00 67.69 89 GLY A O 1
ATOM 704 N N . GLY A 1 90 ? -22.355 4.028 21.127 1.00 61.44 90 GLY A N 1
ATOM 705 C CA . GLY A 1 90 ? -22.168 5.411 21.571 1.00 61.44 90 GLY A CA 1
ATOM 706 C C . GLY A 1 90 ? -21.564 5.583 22.970 1.00 61.44 90 GLY A C 1
ATOM 707 O O . GLY A 1 90 ? -21.339 6.719 23.382 1.00 61.44 90 GLY A O 1
ATOM 708 N N . ASN A 1 91 ? -21.293 4.501 23.714 1.00 54.91 91 ASN A N 1
ATOM 709 C CA . ASN A 1 91 ? -20.695 4.616 25.048 1.00 54.91 91 ASN A CA 1
ATOM 710 C C . ASN A 1 91 ? -19.335 5.339 24.983 1.00 54.91 91 ASN A C 1
ATOM 712 O O . ASN A 1 91 ? -18.451 4.957 24.214 1.00 54.91 91 ASN A O 1
ATOM 716 N N . GLY A 1 92 ? -19.177 6.367 25.825 1.00 56.00 92 GLY A N 1
ATOM 717 C CA . GLY A 1 92 ? -18.131 7.397 25.740 1.00 56.00 92 GLY A CA 1
ATOM 718 C C . GLY A 1 92 ? -16.666 6.945 25.815 1.00 56.00 92 GLY A C 1
ATOM 719 O O . GLY A 1 92 ? -15.792 7.769 25.588 1.00 56.00 92 GLY A O 1
ATOM 720 N N . ASP A 1 93 ? -16.380 5.666 26.074 1.00 65.69 93 ASP A N 1
ATOM 721 C CA . ASP A 1 93 ? -15.010 5.119 26.115 1.00 65.69 93 ASP A CA 1
ATOM 722 C C . ASP A 1 93 ? -14.564 4.459 24.788 1.00 65.69 93 ASP A C 1
ATOM 724 O O . ASP A 1 93 ? -13.497 3.857 24.688 1.00 65.69 93 ASP A O 1
ATOM 728 N N . GLY A 1 94 ? -15.396 4.488 23.737 1.00 86.75 94 GLY A N 1
ATOM 729 C CA . GLY A 1 94 ? -15.022 3.903 22.440 1.00 86.75 94 GLY A CA 1
ATOM 730 C C . GLY A 1 94 ? -14.766 2.388 22.501 1.00 86.75 94 GLY A C 1
ATOM 731 O O . GLY A 1 94 ? -14.012 1.838 21.695 1.00 86.75 94 GLY A O 1
ATOM 732 N N . LEU A 1 95 ? -15.399 1.693 23.450 1.00 92.56 95 LEU A N 1
ATOM 733 C CA . LEU A 1 95 ? -15.126 0.292 23.785 1.00 92.56 95 LEU A CA 1
ATOM 734 C C . LEU A 1 95 ? -15.295 -0.668 22.592 1.00 92.56 95 LEU A C 1
ATOM 736 O O . LEU A 1 95 ? -14.509 -1.600 22.423 1.00 92.56 95 LEU A O 1
ATOM 740 N N . VAL A 1 96 ? -16.281 -0.429 21.718 1.00 95.00 96 VAL A N 1
ATOM 741 C CA . VAL A 1 96 ? -16.478 -1.225 20.488 1.00 95.00 96 VAL A CA 1
ATOM 742 C C . VAL A 1 96 ? -15.374 -0.950 19.463 1.00 95.00 96 VAL A C 1
ATOM 744 O O . VAL A 1 96 ? -14.892 -1.873 18.799 1.00 95.00 96 VAL A O 1
ATOM 747 N N . THR A 1 97 ? -14.918 0.297 19.350 1.00 94.88 97 THR A N 1
ATOM 748 C CA . THR A 1 97 ? -13.772 0.670 18.508 1.00 94.88 97 THR A CA 1
ATOM 749 C C . THR A 1 97 ? -12.500 -0.022 19.004 1.00 94.88 97 THR A C 1
ATOM 751 O O . THR A 1 97 ? -11.798 -0.652 18.216 1.00 94.88 97 THR A O 1
ATOM 754 N N . ARG A 1 98 ? -12.252 -0.024 20.316 1.00 96.56 98 ARG A N 1
ATOM 755 C CA . ARG A 1 98 ? -11.147 -0.760 20.956 1.00 96.56 98 ARG A CA 1
ATOM 756 C C . ARG A 1 98 ? -11.243 -2.274 20.715 1.00 96.56 98 ARG A C 1
ATOM 758 O O . ARG A 1 98 ? -10.280 -2.901 20.275 1.00 96.56 98 ARG A O 1
ATOM 765 N N . ALA A 1 99 ? -12.428 -2.863 20.890 1.00 97.56 99 ALA A N 1
ATOM 766 C CA . ALA A 1 99 ? -12.678 -4.281 20.617 1.00 97.56 99 ALA A CA 1
ATOM 767 C C . ALA A 1 99 ? -12.399 -4.662 19.157 1.00 97.56 99 ALA A C 1
ATOM 769 O O . ALA A 1 99 ? -11.709 -5.641 18.876 1.00 97.56 99 ALA A O 1
ATOM 770 N N . THR A 1 100 ? -12.905 -3.877 18.208 1.00 98.06 100 THR A N 1
ATOM 771 C CA . THR A 1 100 ? -12.675 -4.138 16.782 1.00 98.06 100 THR A CA 1
ATOM 772 C C . THR A 1 100 ? -11.217 -3.940 16.373 1.00 98.06 100 THR A C 1
ATOM 774 O O . THR A 1 100 ? -10.767 -4.661 15.486 1.00 98.06 100 THR A O 1
ATOM 777 N N . ALA A 1 101 ? -10.467 -3.046 17.029 1.00 98.19 101 ALA A N 1
ATOM 778 C CA . ALA A 1 101 ? -9.033 -2.885 16.791 1.00 98.19 101 ALA A CA 1
ATOM 779 C C . ALA A 1 101 ? -8.255 -4.161 17.148 1.00 98.19 101 ALA A C 1
ATOM 781 O O . ALA A 1 101 ? -7.520 -4.693 16.318 1.00 98.19 101 ALA A O 1
ATOM 782 N N . VAL A 1 102 ? -8.501 -4.717 18.339 1.00 98.50 102 VAL A N 1
ATOM 783 C CA . VAL A 1 102 ? -7.900 -5.989 18.783 1.00 98.50 102 VAL A CA 1
ATOM 784 C C . VAL A 1 102 ? -8.305 -7.152 17.872 1.00 98.50 102 VAL A C 1
ATOM 786 O O . VAL A 1 102 ? -7.475 -7.995 17.531 1.00 98.50 102 VAL A O 1
ATOM 789 N N . ILE A 1 103 ? -9.571 -7.199 17.441 1.00 98.62 103 ILE A N 1
ATOM 790 C CA . ILE A 1 103 ? -10.048 -8.238 16.519 1.00 98.62 103 ILE A CA 1
ATOM 791 C C . ILE A 1 103 ? -9.323 -8.156 15.174 1.00 98.62 103 ILE A C 1
ATOM 793 O O . ILE A 1 103 ? -8.882 -9.191 14.684 1.00 98.62 103 ILE A O 1
ATOM 797 N N . LEU A 1 104 ? -9.163 -6.960 14.600 1.00 98.56 104 LEU A N 1
ATOM 798 C CA . LEU A 1 104 ? -8.464 -6.782 13.324 1.00 98.56 104 LEU A CA 1
ATOM 799 C C . LEU A 1 104 ? -6.953 -6.994 13.445 1.00 98.56 104 LEU A C 1
ATOM 801 O O . LEU A 1 104 ? -6.336 -7.470 12.495 1.00 98.56 104 LEU A O 1
ATOM 805 N N . LEU A 1 105 ? -6.355 -6.733 14.612 1.00 98.25 105 LEU A N 1
ATOM 806 C CA . LEU A 1 105 ? -4.978 -7.139 14.879 1.00 98.25 105 LEU A CA 1
ATOM 807 C C . LEU A 1 105 ? -4.839 -8.671 14.856 1.00 98.25 105 LEU A C 1
ATOM 809 O O . LEU A 1 105 ? -3.908 -9.192 14.252 1.00 98.25 105 LEU A O 1
ATOM 813 N N . MET A 1 106 ? -5.770 -9.411 15.461 1.00 97.50 106 MET A N 1
ATOM 814 C CA . MET A 1 106 ? -5.743 -10.880 15.446 1.00 97.50 106 MET A CA 1
ATOM 815 C C . MET A 1 106 ? -6.066 -11.464 14.060 1.00 97.50 106 MET A C 1
ATOM 817 O O . MET A 1 106 ? -5.419 -12.416 13.612 1.00 97.50 106 MET A O 1
ATOM 821 N N . ASP A 1 107 ? -7.075 -10.916 13.386 1.00 97.81 107 ASP A N 1
ATOM 822 C CA . ASP A 1 107 ? -7.563 -11.401 12.101 1.00 97.81 107 ASP A CA 1
ATOM 823 C C . ASP A 1 107 ? -7.979 -10.240 11.178 1.00 97.81 107 ASP A C 1
ATOM 825 O O . ASP A 1 107 ? -9.075 -9.689 11.328 1.00 97.81 107 ASP A O 1
ATOM 829 N N . PRO A 1 108 ? -7.138 -9.872 10.191 1.00 98.00 108 PRO A N 1
ATOM 830 C CA . PRO A 1 108 ? -7.406 -8.722 9.331 1.00 98.00 108 PRO A CA 1
ATOM 831 C C . PRO A 1 108 ? -8.590 -8.948 8.380 1.00 98.00 108 PRO A C 1
ATOM 833 O O . PRO A 1 108 ? -9.162 -7.985 7.879 1.00 98.00 108 PRO A O 1
ATOM 836 N N . GLU A 1 109 ? -9.006 -10.203 8.173 1.00 98.19 109 GLU A N 1
ATOM 837 C CA . GLU A 1 109 ? -10.147 -10.568 7.320 1.00 98.19 109 GLU A CA 1
ATOM 838 C C . GLU A 1 109 ? -11.484 -10.619 8.073 1.00 98.19 109 GLU A C 1
ATOM 840 O O . GLU A 1 109 ? -12.500 -11.065 7.533 1.00 98.19 109 GLU A O 1
ATOM 845 N N . HIS A 1 110 ? -11.526 -10.159 9.327 1.00 98.31 110 HIS A N 1
ATOM 846 C CA . HIS A 1 110 ? -12.744 -10.189 10.128 1.00 98.31 110 HIS A CA 1
ATOM 847 C C . HIS A 1 110 ? -13.750 -9.106 9.681 1.00 98.31 110 HIS A C 1
ATOM 849 O O . HIS A 1 110 ? -13.889 -8.040 10.296 1.00 98.31 110 HIS A O 1
ATOM 855 N N . LEU A 1 111 ? -14.516 -9.404 8.624 1.00 97.94 111 LEU A N 1
ATOM 856 C CA . LEU A 1 111 ? -15.456 -8.488 7.958 1.00 97.94 111 LEU A CA 1
ATOM 857 C C . LEU A 1 111 ? -16.443 -7.804 8.911 1.00 97.94 111 LEU A C 1
ATOM 859 O O . LEU A 1 111 ? -16.694 -6.605 8.790 1.00 97.94 111 LEU A O 1
ATOM 863 N N . THR A 1 112 ? -16.988 -8.525 9.896 1.00 98.00 112 THR A N 1
ATOM 864 C CA . THR A 1 112 ? -17.921 -7.942 10.875 1.00 98.00 112 THR A CA 1
ATOM 865 C C . THR A 1 112 ? -17.256 -6.853 11.712 1.00 98.00 112 THR A C 1
ATOM 867 O O . THR A 1 112 ? -17.908 -5.865 12.039 1.00 98.00 112 THR A O 1
ATOM 870 N N . ALA A 1 113 ? -15.963 -6.982 12.022 1.00 98.31 113 ALA A N 1
ATOM 871 C CA . ALA A 1 113 ? -15.233 -5.977 12.793 1.00 98.31 113 ALA A CA 1
ATOM 872 C C . ALA A 1 113 ? -14.926 -4.765 11.911 1.00 98.31 113 ALA A C 1
ATOM 874 O O . ALA A 1 113 ? -15.287 -3.651 12.283 1.00 98.31 113 ALA A O 1
ATOM 875 N N . ALA A 1 114 ? -14.390 -4.987 10.705 1.00 98.44 114 ALA A N 1
ATOM 876 C CA . ALA A 1 114 ? -14.130 -3.923 9.734 1.00 98.44 114 ALA A CA 1
ATOM 877 C C . ALA A 1 114 ? -15.396 -3.105 9.416 1.00 98.44 114 ALA A C 1
ATOM 879 O O . ALA A 1 114 ? -15.399 -1.880 9.517 1.00 98.44 114 ALA A O 1
ATOM 880 N N . ASN A 1 115 ? -16.517 -3.771 9.125 1.00 98.12 115 ASN A N 1
ATOM 881 C CA . ASN A 1 115 ? -17.782 -3.091 8.843 1.00 98.12 115 ASN A CA 1
ATOM 882 C C . ASN A 1 115 ? -18.386 -2.421 10.083 1.00 98.12 115 ASN A C 1
ATOM 884 O O . ASN A 1 115 ? -19.064 -1.407 9.948 1.00 98.12 115 ASN A O 1
ATOM 888 N N . THR A 1 116 ? -18.155 -2.956 11.287 1.00 97.44 116 THR A N 1
ATOM 889 C CA . THR A 1 116 ? -18.552 -2.275 12.531 1.00 97.44 116 THR A CA 1
ATOM 890 C C . THR A 1 116 ? -17.841 -0.937 12.672 1.00 97.44 116 THR A C 1
ATOM 892 O O . THR A 1 116 ? -18.514 0.056 12.923 1.00 97.44 116 THR A O 1
ATOM 895 N N . ARG A 1 117 ? -16.530 -0.882 12.416 1.00 96.69 117 ARG A N 1
ATOM 896 C CA . ARG A 1 117 ? -15.762 0.373 12.443 1.00 96.69 117 ARG A CA 1
ATOM 897 C C . ARG A 1 117 ? -16.294 1.397 11.443 1.00 96.69 117 ARG A C 1
ATOM 899 O O . ARG A 1 117 ? -16.589 2.519 11.837 1.00 96.69 117 ARG A O 1
ATOM 906 N N . LYS A 1 118 ? -16.556 0.982 10.195 1.00 96.94 118 LYS A N 1
ATOM 907 C CA . LYS A 1 118 ? -17.185 1.848 9.176 1.00 96.94 118 LYS A CA 1
ATOM 908 C C . LYS A 1 118 ? -18.533 2.413 9.635 1.00 96.94 118 LYS A C 1
ATOM 910 O O . LYS A 1 118 ? -18.817 3.583 9.392 1.00 96.94 118 LYS A O 1
ATOM 915 N N . ARG A 1 119 ? -19.375 1.602 10.296 1.00 95.12 119 ARG A N 1
ATOM 916 C CA . ARG A 1 119 ? -20.671 2.058 10.836 1.00 95.12 119 ARG A CA 1
ATOM 917 C C . ARG A 1 119 ? -20.483 3.081 11.953 1.00 95.12 119 ARG A C 1
ATOM 919 O O . ARG A 1 119 ? -21.047 4.160 11.842 1.00 95.12 119 ARG A O 1
ATOM 926 N N . LEU A 1 120 ? -19.652 2.770 12.949 1.00 92.94 120 LEU A N 1
ATOM 927 C CA . LEU A 1 120 ? -19.360 3.677 14.064 1.00 92.94 120 LEU A CA 1
ATOM 928 C C . LEU A 1 120 ? -18.816 5.018 13.564 1.00 92.94 120 LEU A C 1
ATOM 930 O O . LEU A 1 120 ? -19.293 6.070 13.977 1.00 92.94 120 LEU A O 1
ATOM 934 N N . LEU A 1 121 ? -17.874 4.982 12.618 1.00 93.44 121 LEU A N 1
ATOM 935 C CA . LEU A 1 121 ? -17.310 6.191 12.034 1.00 93.44 121 LEU A CA 1
ATOM 936 C C . LEU A 1 121 ? -18.357 6.983 11.251 1.00 93.44 121 LEU A C 1
ATOM 938 O O . LEU A 1 121 ? -18.476 8.186 11.439 1.00 93.44 121 LEU A O 1
ATOM 942 N N . ARG A 1 122 ? -19.167 6.327 10.414 1.00 92.44 122 ARG A N 1
ATOM 943 C CA . ARG A 1 122 ? -20.258 6.992 9.686 1.00 92.44 122 ARG A CA 1
ATOM 944 C C . ARG A 1 122 ? -21.258 7.650 10.636 1.00 92.44 122 ARG A C 1
ATOM 946 O O . ARG A 1 122 ? -21.731 8.745 10.348 1.00 92.44 122 ARG A O 1
ATOM 953 N N . ASP A 1 123 ? -21.604 6.987 11.730 1.00 90.06 123 ASP A N 1
ATOM 954 C CA . ASP A 1 123 ? -22.578 7.504 12.686 1.00 90.06 123 ASP A CA 1
ATOM 955 C C . ASP A 1 123 ? -21.983 8.694 13.469 1.00 90.06 123 ASP A C 1
ATOM 957 O O . ASP A 1 123 ? -22.644 9.723 13.602 1.00 90.06 123 ASP A O 1
ATOM 961 N N . ALA A 1 124 ? -20.694 8.638 13.827 1.00 88.31 124 ALA A N 1
ATOM 962 C CA . ALA A 1 124 ? -19.961 9.773 14.398 1.00 88.31 124 ALA A CA 1
ATOM 963 C C . ALA A 1 124 ? -19.788 10.947 13.413 1.00 88.31 124 ALA A C 1
ATOM 965 O O . ALA A 1 124 ? -19.804 12.115 13.798 1.00 88.31 124 ALA A O 1
ATOM 966 N N . ILE A 1 125 ? -19.656 10.656 12.119 1.00 87.44 125 ILE A N 1
ATOM 967 C CA . ILE A 1 125 ? -19.619 11.679 11.073 1.00 87.44 125 ILE A CA 1
ATOM 968 C C . ILE A 1 125 ? -20.977 12.380 10.957 1.00 87.44 125 ILE A C 1
ATOM 970 O O . ILE A 1 125 ? -21.030 13.599 10.804 1.00 87.44 125 ILE A O 1
ATOM 974 N N . LYS A 1 126 ? -22.083 11.632 11.053 1.00 87.38 126 LYS A N 1
ATOM 975 C CA . LYS A 1 126 ? -23.441 12.197 11.030 1.00 87.38 126 LYS A CA 1
ATOM 976 C C . LYS A 1 126 ? -23.725 13.098 12.229 1.00 87.38 126 LYS A C 1
ATOM 978 O O . LYS A 1 126 ? -24.465 14.061 12.068 1.00 87.38 126 LYS A O 1
ATOM 983 N N . SER A 1 127 ? -23.139 12.823 13.396 1.00 85.50 127 SER A N 1
ATOM 984 C CA . SER A 1 127 ? -23.268 13.707 14.563 1.00 85.50 127 SER A CA 1
ATOM 985 C C . SER A 1 127 ? -22.501 15.029 14.423 1.00 85.50 127 SER A C 1
ATOM 987 O O . SER A 1 127 ? -22.668 15.914 15.253 1.00 85.50 127 SER A O 1
ATOM 989 N N . GLY A 1 128 ? -21.682 15.197 13.377 1.00 78.38 128 GLY A N 1
ATOM 990 C CA . GLY A 1 128 ? -21.137 16.494 12.961 1.00 78.38 128 GLY A CA 1
ATOM 991 C C . GLY A 1 128 ? -19.932 17.013 13.752 1.00 78.38 128 GLY A C 1
ATOM 992 O O . GLY A 1 128 ? -19.364 18.034 13.377 1.00 78.38 128 GLY A O 1
ATOM 993 N N . THR A 1 129 ? -19.501 16.333 14.814 1.00 76.19 129 THR A N 1
ATOM 994 C CA . THR A 1 129 ? -18.354 16.762 15.628 1.00 76.19 129 THR A CA 1
ATOM 995 C C . THR A 1 129 ? -17.071 16.056 15.195 1.00 76.19 129 THR A C 1
ATOM 997 O O . THR A 1 129 ? -17.004 14.826 15.204 1.00 76.19 129 THR A O 1
ATOM 1000 N N . ASP A 1 130 ? -16.040 16.844 14.874 1.00 81.62 130 ASP A N 1
ATOM 1001 C CA . ASP A 1 130 ? -14.659 16.375 14.688 1.00 81.62 130 ASP A CA 1
ATOM 1002 C C . ASP A 1 130 ? -14.473 15.310 13.582 1.00 81.62 130 ASP A C 1
ATOM 1004 O O . ASP A 1 130 ? -13.782 14.302 13.722 1.00 81.62 130 ASP A O 1
ATOM 1008 N N . ILE A 1 131 ? -15.134 15.524 12.442 1.00 88.56 131 ILE A N 1
ATOM 1009 C CA . ILE A 1 131 ? -15.112 14.595 11.300 1.00 88.56 131 ILE A CA 1
ATOM 1010 C C . ILE A 1 131 ? -13.682 14.355 10.794 1.00 88.56 131 ILE A C 1
ATOM 1012 O O . ILE A 1 131 ? -13.311 13.215 10.510 1.00 88.56 131 ILE A O 1
ATOM 1016 N N . GLY A 1 132 ? -12.893 15.429 10.688 1.00 90.88 132 GLY A N 1
ATOM 1017 C CA . GLY A 1 132 ? -11.520 15.380 10.196 1.00 90.88 132 GLY A CA 1
ATOM 1018 C C . GLY A 1 132 ? -10.616 14.521 11.077 1.00 90.88 132 GLY A C 1
ATOM 1019 O O . GLY A 1 132 ? -9.985 13.605 10.550 1.00 90.88 132 GLY A O 1
ATOM 1020 N N . SER A 1 133 ? -10.595 14.743 12.401 1.00 91.69 133 SER A N 1
ATOM 1021 C CA . SER A 1 133 ? -9.755 13.925 13.290 1.00 91.69 133 SER A CA 1
ATOM 1022 C C . SER A 1 133 ? -10.208 12.475 13.290 1.00 91.69 133 SER A C 1
ATOM 1024 O O . SER A 1 133 ? -9.385 11.588 13.116 1.00 91.69 133 SER A O 1
ATOM 1026 N N . LYS A 1 134 ? -11.518 12.202 13.360 1.00 92.44 134 LYS A N 1
ATOM 1027 C CA . LYS A 1 134 ? -12.021 10.817 13.377 1.00 92.44 134 LYS A CA 1
ATOM 1028 C C . LYS A 1 134 ? -11.636 10.024 12.128 1.00 92.44 134 LYS A C 1
ATOM 1030 O O . LYS A 1 134 ? -11.312 8.841 12.223 1.00 92.44 134 LYS A O 1
ATOM 1035 N N . LEU A 1 135 ? -11.672 10.661 10.956 1.00 95.38 135 LEU A N 1
ATOM 1036 C CA . LEU A 1 135 ? -11.199 10.053 9.712 1.00 95.38 135 LEU A CA 1
ATOM 1037 C C . LEU A 1 135 ? -9.683 9.826 9.733 1.00 95.38 135 LEU A C 1
ATOM 1039 O O . LEU A 1 135 ? -9.226 8.771 9.297 1.00 95.38 135 LEU A O 1
ATOM 1043 N N . GLN A 1 136 ? -8.915 10.783 10.257 1.00 95.31 136 GLN A N 1
ATOM 1044 C CA . GLN A 1 136 ? -7.461 10.667 10.392 1.00 95.31 136 GLN A CA 1
ATOM 1045 C C . GLN A 1 136 ? -7.034 9.602 11.409 1.00 95.31 136 GLN A C 1
ATOM 1047 O O . GLN A 1 136 ? -6.007 8.951 11.213 1.00 95.31 136 GLN A O 1
ATOM 1052 N N . ASP A 1 137 ? -7.803 9.400 12.473 1.00 95.00 137 ASP A N 1
ATOM 1053 C CA . ASP A 1 137 ? -7.558 8.373 13.486 1.00 95.00 137 ASP A CA 1
ATOM 1054 C C . ASP A 1 137 ? -7.836 6.977 12.932 1.00 95.00 137 ASP A C 1
ATOM 1056 O O . ASP A 1 137 ? -7.029 6.061 13.109 1.00 95.00 137 ASP A O 1
ATOM 1060 N N . GLU A 1 138 ? -8.930 6.813 12.183 1.00 97.31 138 GLU A N 1
ATOM 1061 C CA . GLU A 1 138 ? -9.211 5.547 11.506 1.00 97.31 138 GLU A CA 1
ATOM 1062 C C . GLU A 1 138 ? -8.173 5.251 10.415 1.00 97.31 138 GLU A C 1
ATOM 1064 O O . GLU A 1 138 ? -7.712 4.114 10.299 1.00 97.31 138 GLU A O 1
ATOM 1069 N N . LEU A 1 139 ? -7.758 6.266 9.648 1.00 97.44 139 LEU A N 1
ATOM 1070 C CA . LEU A 1 139 ? -6.712 6.117 8.637 1.00 97.44 139 LEU A CA 1
ATOM 1071 C C . LEU A 1 139 ? -5.378 5.712 9.271 1.00 97.44 139 LEU A C 1
ATOM 1073 O O . LEU A 1 139 ? -4.751 4.773 8.794 1.00 97.44 139 LEU A O 1
ATOM 1077 N N . TYR A 1 140 ? -4.989 6.340 10.381 1.00 97.88 140 TYR A N 1
ATOM 1078 C CA . TYR A 1 140 ? -3.784 5.983 11.135 1.00 97.88 140 TYR A CA 1
ATOM 1079 C C . TYR A 1 140 ? -3.813 4.543 11.641 1.00 97.88 140 TYR A C 1
ATOM 1081 O O . TYR A 1 140 ? -2.817 3.828 11.517 1.00 97.88 140 TYR A O 1
ATOM 1089 N N . PHE A 1 141 ? -4.951 4.091 12.171 1.00 98.25 141 PHE A N 1
ATOM 1090 C CA . PHE A 1 141 ? -5.105 2.711 12.619 1.00 98.25 141 PHE A CA 1
ATOM 1091 C C . PHE A 1 141 ? -4.932 1.715 11.459 1.00 98.25 141 PHE A C 1
ATOM 1093 O O . PHE A 1 141 ? -4.174 0.749 11.571 1.00 98.25 141 PHE A O 1
ATOM 1100 N N . ILE A 1 142 ? -5.600 1.959 10.326 1.00 98.50 142 ILE A N 1
ATOM 1101 C CA . ILE A 1 142 ? -5.511 1.089 9.147 1.00 98.50 142 ILE A CA 1
ATOM 1102 C C . ILE A 1 142 ? -4.102 1.107 8.543 1.00 98.50 142 ILE A C 1
ATOM 1104 O O . ILE A 1 142 ? -3.556 0.041 8.253 1.00 98.50 142 ILE A O 1
ATOM 1108 N N . ASP A 1 143 ? -3.489 2.282 8.410 1.00 98.50 143 ASP A N 1
ATOM 1109 C CA . ASP A 1 143 ? -2.145 2.431 7.849 1.00 98.50 143 ASP A CA 1
ATOM 1110 C C . ASP A 1 143 ? -1.091 1.778 8.749 1.00 98.50 143 ASP A C 1
ATOM 1112 O O . ASP A 1 143 ? -0.203 1.088 8.245 1.00 98.50 143 ASP A O 1
ATOM 1116 N N . SER A 1 144 ? -1.242 1.869 10.074 1.00 98.62 144 SER A N 1
ATOM 1117 C CA . SER A 1 144 ? -0.390 1.147 11.027 1.00 98.62 144 SER A CA 1
ATOM 1118 C C . SER A 1 144 ? -0.457 -0.368 10.806 1.00 98.62 144 SER A C 1
ATOM 1120 O O . SER A 1 144 ? 0.577 -1.027 10.706 1.00 98.62 144 SER A O 1
ATOM 1122 N N . LEU A 1 145 ? -1.653 -0.948 10.639 1.00 98.44 145 LEU A N 1
ATOM 1123 C CA . LEU A 1 145 ? -1.790 -2.388 10.374 1.00 98.44 145 LEU A CA 1
ATOM 1124 C C . LEU A 1 145 ? -1.214 -2.808 9.013 1.00 98.44 145 LEU A C 1
ATOM 1126 O O . LEU A 1 145 ? -0.618 -3.881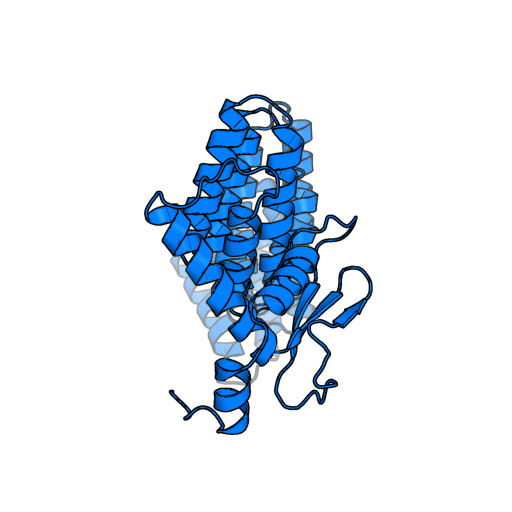 8.908 1.00 98.44 145 LEU A O 1
ATOM 1130 N N . LEU A 1 146 ? -1.399 -1.991 7.973 1.00 98.56 146 LEU A N 1
ATOM 1131 C CA . LEU A 1 146 ? -0.916 -2.284 6.619 1.00 98.56 146 LEU A CA 1
ATOM 1132 C C . LEU A 1 146 ? 0.616 -2.205 6.504 1.00 98.56 146 LEU A C 1
ATOM 1134 O O . LEU A 1 146 ? 1.199 -2.927 5.693 1.00 98.56 146 LEU A O 1
ATOM 1138 N N . THR A 1 147 ? 1.264 -1.362 7.310 1.00 98.19 147 THR A N 1
ATOM 1139 C CA . THR A 1 147 ? 2.715 -1.080 7.241 1.00 98.19 147 THR A CA 1
ATOM 1140 C C . THR A 1 147 ? 3.556 -1.822 8.288 1.00 98.19 147 THR A C 1
ATOM 1142 O O . THR A 1 147 ? 4.774 -1.959 8.124 1.00 98.19 147 THR A O 1
ATOM 1145 N N . SER A 1 148 ? 2.912 -2.363 9.327 1.00 97.56 148 SER A N 1
ATOM 1146 C CA . SER A 1 148 ? 3.524 -3.206 10.362 1.00 97.56 148 SER A CA 1
ATOM 1147 C C . SER A 1 148 ? 4.144 -4.504 9.816 1.00 97.56 148 SER A C 1
ATOM 1149 O O . SER A 1 148 ? 3.827 -4.956 8.712 1.00 97.56 148 SER A O 1
ATOM 1151 N N . ARG A 1 149 ? 4.984 -5.177 10.622 1.00 93.88 149 ARG A N 1
ATOM 1152 C CA . ARG A 1 149 ? 5.612 -6.486 10.309 1.00 93.88 149 ARG A CA 1
ATOM 1153 C C . ARG A 1 149 ? 4.634 -7.656 10.444 1.00 93.88 149 ARG A C 1
ATOM 1155 O O . ARG A 1 149 ? 4.909 -8.685 11.059 1.00 93.88 149 ARG A O 1
ATOM 1162 N N . LEU A 1 150 ? 3.462 -7.499 9.845 1.00 94.50 150 LEU A N 1
ATOM 1163 C CA . LEU A 1 150 ? 2.336 -8.409 9.941 1.00 94.50 150 LEU A CA 1
ATOM 1164 C C . LEU A 1 150 ? 1.993 -8.933 8.546 1.00 94.50 150 LEU A C 1
ATOM 1166 O O . LEU A 1 150 ? 1.091 -8.434 7.881 1.00 94.50 150 LEU A O 1
ATOM 1170 N N . HIS A 1 151 ? 2.680 -9.990 8.099 1.00 89.88 151 HIS A N 1
ATOM 1171 C CA . HIS A 1 151 ? 2.578 -10.485 6.715 1.00 89.88 151 HIS A CA 1
ATOM 1172 C C . HIS A 1 151 ? 1.151 -10.797 6.223 1.00 89.88 151 HIS A C 1
ATOM 1174 O O . HIS A 1 151 ? 0.912 -10.802 5.015 1.00 89.88 151 HIS A O 1
ATOM 1180 N N . ARG A 1 152 ? 0.201 -11.103 7.119 1.00 95.06 152 ARG A N 1
ATOM 1181 C CA . ARG A 1 152 ? -1.213 -11.300 6.746 1.00 95.06 152 ARG A CA 1
ATOM 1182 C C . ARG A 1 152 ? -1.934 -9.971 6.513 1.00 95.06 152 ARG A C 1
ATOM 1184 O O . ARG A 1 152 ? -2.733 -9.883 5.590 1.00 95.06 152 ARG A O 1
ATOM 1191 N N . HIS A 1 153 ? -1.641 -8.964 7.327 1.00 97.94 153 HIS A N 1
ATOM 1192 C CA . HIS A 1 153 ? -2.291 -7.655 7.317 1.00 97.94 153 HIS A CA 1
ATOM 1193 C C . HIS A 1 153 ? -1.840 -6.813 6.134 1.00 97.94 153 HIS A C 1
ATOM 1195 O O . HIS A 1 153 ? -2.680 -6.276 5.422 1.00 97.94 153 HIS A O 1
ATOM 1201 N N . THR A 1 154 ? -0.537 -6.793 5.853 1.00 97.44 154 THR A N 1
ATOM 1202 C CA . THR A 1 154 ? 0.069 -6.020 4.757 1.00 97.44 154 THR A CA 1
ATOM 1203 C C . THR A 1 154 ? -0.572 -6.297 3.388 1.00 97.44 154 THR A C 1
ATOM 1205 O O . THR A 1 154 ? -0.645 -5.415 2.531 1.00 97.44 154 THR A O 1
ATOM 1208 N N . LYS A 1 155 ? -1.078 -7.516 3.163 1.00 96.56 155 LYS A N 1
ATOM 1209 C CA . LYS A 1 155 ? -1.776 -7.919 1.927 1.00 96.56 155 LYS A CA 1
ATOM 1210 C C . LYS A 1 155 ? -3.264 -8.217 2.126 1.00 96.56 155 LYS A C 1
ATOM 1212 O O . LYS A 1 155 ? -3.843 -8.964 1.339 1.00 96.56 155 LYS A O 1
ATOM 1217 N N . SER A 1 156 ? -3.870 -7.698 3.190 1.00 98.25 156 SER A N 1
ATOM 1218 C CA . SER A 1 156 ? -5.271 -7.965 3.501 1.00 98.25 156 SER A CA 1
ATOM 1219 C C . SER A 1 156 ? -6.202 -7.231 2.528 1.00 98.25 156 SER A C 1
ATOM 1221 O O . SER A 1 156 ? -6.247 -5.996 2.568 1.00 98.25 156 SER A O 1
ATOM 1223 N N . PRO A 1 157 ? -6.991 -7.931 1.688 1.00 98.12 157 PRO A N 1
ATOM 1224 C CA . PRO A 1 157 ? -8.002 -7.276 0.859 1.00 98.12 157 PRO A CA 1
ATOM 1225 C C . PRO A 1 157 ? -9.008 -6.482 1.698 1.00 98.12 157 PRO A C 1
ATOM 1227 O O . PRO A 1 157 ? -9.438 -5.406 1.284 1.00 98.12 157 PRO A O 1
ATOM 1230 N N . THR A 1 158 ? -9.358 -6.977 2.889 1.00 98.62 158 THR A N 1
ATOM 1231 C CA . THR A 1 158 ? -10.295 -6.304 3.794 1.00 98.62 158 THR A CA 1
ATOM 1232 C C . THR A 1 158 ? -9.750 -4.959 4.279 1.00 98.62 158 THR A C 1
ATOM 1234 O O . THR A 1 158 ? -10.470 -3.958 4.218 1.00 98.62 158 THR A O 1
ATOM 1237 N N . LEU A 1 159 ? -8.484 -4.898 4.712 1.00 98.69 159 LEU A N 1
ATOM 1238 C CA . LEU A 1 159 ? -7.870 -3.645 5.169 1.00 98.69 159 LEU A CA 1
ATOM 1239 C C . LEU A 1 159 ? -7.651 -2.657 4.017 1.00 98.69 159 LEU A C 1
ATOM 1241 O O . LEU A 1 159 ? -7.998 -1.487 4.160 1.00 98.69 159 LEU A O 1
ATOM 1245 N N . TRP A 1 160 ? -7.173 -3.112 2.854 1.00 98.56 160 TRP A N 1
ATOM 1246 C CA . TRP A 1 160 ? -7.019 -2.245 1.678 1.00 98.56 160 TRP A CA 1
ATOM 1247 C C . TRP A 1 160 ? -8.361 -1.700 1.172 1.00 98.56 160 TRP A C 1
ATOM 1249 O O . TRP A 1 160 ? -8.466 -0.517 0.848 1.00 98.56 160 TRP A O 1
ATOM 1259 N N . SER A 1 161 ? -9.419 -2.518 1.183 1.00 98.31 161 SER A N 1
ATOM 1260 C CA . SER A 1 161 ? -10.783 -2.066 0.883 1.00 98.31 161 SER A CA 1
ATOM 1261 C C . SER A 1 161 ? -11.294 -1.055 1.915 1.00 98.31 161 SER A C 1
ATOM 1263 O O . SER A 1 161 ? -11.985 -0.096 1.563 1.00 98.31 161 SER A O 1
ATOM 1265 N N . HIS A 1 162 ? -10.959 -1.232 3.197 1.00 98.69 162 HIS A N 1
ATOM 1266 C CA . HIS A 1 162 ? -11.274 -0.247 4.229 1.00 98.69 162 HIS A CA 1
ATOM 1267 C C . HIS A 1 162 ? -10.545 1.075 3.968 1.00 98.69 162 HIS A C 1
ATOM 1269 O O . HIS A 1 162 ? -11.191 2.121 3.932 1.00 98.69 162 HIS A O 1
ATOM 1275 N N . ARG A 1 163 ? -9.242 1.030 3.685 1.00 98.19 163 ARG A N 1
ATOM 1276 C CA . ARG A 1 163 ? -8.453 2.216 3.346 1.00 98.19 163 ARG A CA 1
ATOM 1277 C C . ARG A 1 163 ? -9.014 2.961 2.135 1.00 98.19 163 ARG A C 1
ATOM 1279 O O . ARG A 1 163 ? -9.176 4.174 2.183 1.00 98.19 163 ARG A O 1
ATOM 1286 N N . GLN A 1 164 ? -9.368 2.246 1.068 1.00 97.50 164 GLN A N 1
ATOM 1287 C CA . GLN A 1 164 ? -9.984 2.855 -0.113 1.00 97.50 164 GLN A CA 1
ATOM 1288 C C . GLN A 1 164 ? -11.330 3.515 0.218 1.00 97.50 164 GLN A C 1
ATOM 1290 O O . GLN A 1 164 ? -11.586 4.631 -0.224 1.00 97.50 164 GLN A O 1
ATOM 1295 N N . TRP A 1 165 ? -12.165 2.877 1.046 1.00 97.75 165 TRP A N 1
ATOM 1296 C CA . TRP A 1 165 ? -13.400 3.499 1.530 1.00 97.75 165 TRP A CA 1
ATOM 1297 C C . TRP A 1 165 ? -13.130 4.780 2.335 1.00 97.75 165 TRP A C 1
ATOM 1299 O O . TRP A 1 165 ? -13.848 5.760 2.148 1.00 97.75 165 TRP A O 1
ATOM 1309 N N . LEU A 1 166 ? -12.091 4.805 3.182 1.00 97.38 166 LEU A N 1
ATOM 1310 C CA . LEU A 1 166 ? -11.685 6.021 3.896 1.00 97.38 166 LEU A CA 1
ATOM 1311 C C . LEU A 1 166 ? -11.306 7.120 2.911 1.00 97.38 166 LEU A C 1
ATOM 1313 O O . LEU A 1 166 ? -11.838 8.217 3.020 1.00 97.38 166 LEU A O 1
ATOM 1317 N N . MET A 1 167 ? -10.476 6.825 1.908 1.00 95.25 167 MET A N 1
ATOM 1318 C CA . MET A 1 167 ? -10.099 7.814 0.892 1.00 95.25 167 MET A CA 1
ATOM 1319 C C . MET A 1 167 ? -11.310 8.428 0.186 1.00 95.25 167 MET A C 1
ATOM 1321 O O . MET A 1 167 ? -11.343 9.639 -0.006 1.00 95.25 167 MET A O 1
ATOM 1325 N N . GLN A 1 168 ? -12.335 7.630 -0.118 1.00 94.56 168 GLN A N 1
ATOM 1326 C CA . GLN A 1 168 ? -13.595 8.151 -0.656 1.00 94.56 168 GLN A CA 1
ATOM 1327 C C . GLN A 1 168 ? -14.278 9.109 0.331 1.00 94.56 168 GLN A C 1
ATOM 1329 O O . GLN A 1 168 ? -14.800 10.140 -0.078 1.00 94.56 168 GLN A O 1
ATOM 1334 N N . GLN A 1 169 ? -14.255 8.818 1.638 1.00 95.06 169 GLN A N 1
ATOM 1335 C CA . GLN A 1 169 ? -14.801 9.734 2.649 1.00 95.06 169 GLN A CA 1
ATOM 1336 C C . GLN A 1 169 ? -14.021 11.051 2.740 1.00 95.06 169 GLN A C 1
ATOM 1338 O O . GLN A 1 169 ? -14.641 12.089 2.956 1.00 95.06 169 GLN A O 1
ATOM 1343 N N . PHE A 1 170 ? -12.695 11.019 2.577 1.00 93.62 170 PHE A N 1
ATOM 1344 C CA . PHE A 1 170 ? -11.873 12.229 2.485 1.00 93.62 170 PHE A CA 1
ATOM 1345 C C . PHE A 1 170 ? -12.250 13.053 1.247 1.00 93.62 170 PHE A C 1
ATOM 1347 O O . PHE A 1 170 ? -12.539 14.241 1.373 1.00 93.62 170 PHE A O 1
ATOM 1354 N N . GLN A 1 171 ? -12.342 12.407 0.080 1.00 91.06 171 GLN A N 1
ATOM 1355 C CA . GLN A 1 171 ? -12.705 13.055 -1.185 1.00 91.06 171 GLN A CA 1
ATOM 1356 C C . GLN A 1 171 ? -14.105 13.675 -1.149 1.00 91.06 171 GLN A C 1
ATOM 1358 O O . GLN A 1 171 ? -14.267 14.832 -1.509 1.00 91.06 171 GLN A O 1
ATOM 1363 N N . HIS A 1 172 ? -15.117 12.957 -0.652 1.00 91.44 172 HIS A N 1
ATOM 1364 C CA . HIS A 1 172 ? -16.490 13.472 -0.534 1.00 91.44 172 HIS A CA 1
ATOM 1365 C C . HIS A 1 172 ? -16.636 14.683 0.400 1.00 91.44 172 HIS A C 1
ATOM 1367 O O . HIS A 1 172 ? -17.726 15.245 0.507 1.00 91.44 172 HIS A O 1
ATOM 1373 N N . ARG A 1 173 ? -15.583 15.028 1.141 1.00 91.19 173 ARG A N 1
ATOM 1374 C CA . ARG A 1 173 ? -15.570 16.089 2.150 1.00 91.19 173 ARG A CA 1
ATOM 1375 C C . ARG A 1 173 ? -14.504 17.139 1.874 1.00 91.19 173 ARG A C 1
ATOM 1377 O O . ARG A 1 173 ? -14.215 17.922 2.774 1.00 91.19 173 ARG A O 1
ATOM 1384 N N . ASP A 1 174 ? -13.900 17.105 0.687 1.00 89.31 174 ASP A N 1
ATOM 1385 C CA . ASP A 1 174 ? -12.822 18.005 0.274 1.00 89.31 174 ASP A CA 1
ATOM 1386 C C . ASP A 1 174 ? -11.645 18.035 1.269 1.00 89.31 174 ASP A C 1
ATOM 1388 O O . ASP A 1 174 ? -10.960 19.044 1.442 1.00 89.31 174 ASP A O 1
ATOM 1392 N N . LEU A 1 175 ? -11.400 16.910 1.951 1.00 90.69 175 LEU A N 1
ATOM 1393 C CA . LEU A 1 175 ? -10.269 16.761 2.857 1.00 90.69 175 LEU A CA 1
ATOM 1394 C C . LEU A 1 175 ? -9.034 16.329 2.068 1.00 90.69 175 LEU A C 1
ATOM 1396 O O . LEU A 1 175 ? -9.055 15.337 1.337 1.00 90.69 175 LEU A O 1
ATOM 1400 N N . ALA A 1 176 ? -7.937 17.058 2.258 1.00 87.50 176 ALA A N 1
ATOM 1401 C CA . ALA A 1 176 ? -6.697 16.810 1.542 1.00 87.50 176 ALA A CA 1
ATOM 1402 C C . ALA A 1 176 ? -6.073 15.454 1.914 1.00 87.50 176 ALA A C 1
ATOM 1404 O O . ALA A 1 176 ? -5.904 15.121 3.089 1.00 87.50 176 ALA A O 1
ATOM 1405 N N . ILE A 1 177 ? -5.661 14.709 0.888 1.00 88.62 177 ILE A N 1
ATOM 1406 C CA . ILE A 1 177 ? -4.751 13.568 0.993 1.00 88.62 177 ILE A CA 1
ATOM 1407 C C . ILE A 1 177 ? -3.501 13.937 0.207 1.00 88.62 177 ILE A C 1
ATOM 1409 O O . ILE A 1 177 ? -3.603 14.330 -0.951 1.00 88.62 177 ILE A O 1
ATOM 1413 N N . ASP A 1 178 ? -2.328 13.789 0.818 1.00 93.56 178 ASP A N 1
ATOM 1414 C CA . ASP A 1 178 ? -1.063 13.893 0.094 1.00 93.56 178 ASP A CA 1
ATOM 1415 C C . ASP A 1 178 ? -0.781 12.555 -0.616 1.00 93.56 178 ASP A C 1
ATOM 1417 O O . ASP A 1 178 ? -0.476 11.553 0.051 1.00 93.56 178 ASP A O 1
ATOM 1421 N N . PRO A 1 179 ? -0.892 12.496 -1.956 1.00 95.25 179 PRO A N 1
ATOM 1422 C CA . PRO A 1 179 ? -0.679 11.261 -2.692 1.00 95.25 179 PRO A CA 1
ATOM 1423 C C . PRO A 1 179 ? 0.790 10.829 -2.696 1.00 95.25 179 PRO A C 1
ATOM 1425 O O . PRO A 1 179 ? 1.085 9.638 -2.611 1.00 95.25 179 PRO A O 1
ATOM 1428 N N . THR A 1 180 ? 1.728 11.774 -2.736 1.00 95.81 180 THR A N 1
ATOM 1429 C CA . THR A 1 180 ? 3.162 11.468 -2.735 1.00 95.81 180 THR A CA 1
ATOM 1430 C C . THR A 1 180 ? 3.572 10.897 -1.386 1.00 95.81 180 THR A C 1
ATOM 1432 O O . THR A 1 180 ? 4.284 9.891 -1.328 1.00 95.81 180 THR A O 1
ATOM 1435 N N . ASN A 1 181 ? 3.094 11.494 -0.293 1.00 96.06 181 ASN A N 1
ATOM 1436 C CA . ASN A 1 181 ? 3.331 10.949 1.036 1.00 96.06 181 ASN A CA 1
ATOM 1437 C C . ASN A 1 181 ? 2.652 9.585 1.205 1.00 96.06 181 ASN A C 1
ATOM 1439 O O . ASN A 1 181 ? 3.303 8.657 1.665 1.00 96.06 181 ASN A O 1
ATOM 1443 N N . THR A 1 182 ? 1.397 9.422 0.769 1.00 97.31 182 THR A N 1
ATOM 1444 C CA . THR A 1 182 ? 0.685 8.127 0.816 1.00 97.31 182 THR A CA 1
ATOM 1445 C C . THR A 1 182 ? 1.448 7.029 0.072 1.00 97.31 182 THR A C 1
ATOM 1447 O O . THR A 1 182 ? 1.573 5.904 0.565 1.00 97.31 182 THR A O 1
ATOM 1450 N N . MET A 1 183 ? 1.995 7.357 -1.102 1.00 98.25 183 MET A N 1
ATOM 1451 C CA . MET A 1 183 ? 2.847 6.448 -1.859 1.00 98.25 183 MET A CA 1
ATOM 1452 C C . MET A 1 183 ? 4.048 6.008 -1.016 1.00 98.25 183 MET A C 1
ATOM 1454 O O . MET A 1 183 ? 4.275 4.813 -0.839 1.00 98.25 183 MET A O 1
ATOM 1458 N N . LYS A 1 184 ? 4.780 6.964 -0.437 1.00 98.12 184 LYS A N 1
ATOM 1459 C CA . LYS A 1 184 ? 6.029 6.715 0.297 1.00 98.12 184 LYS A CA 1
ATOM 1460 C C . LYS A 1 184 ? 5.828 6.020 1.645 1.00 98.12 184 LYS A C 1
ATOM 1462 O O . LYS A 1 184 ? 6.555 5.078 1.940 1.00 98.12 184 LYS A O 1
ATOM 1467 N N . SER A 1 185 ? 4.879 6.479 2.456 1.00 97.00 185 SER A N 1
ATOM 1468 C CA . SER A 1 185 ? 4.723 6.047 3.850 1.00 97.00 185 SER A CA 1
ATOM 1469 C C . SER A 1 185 ? 3.843 4.812 4.020 1.00 97.00 185 SER A C 1
ATOM 1471 O O . SER A 1 185 ? 3.957 4.135 5.037 1.00 97.00 185 SER A O 1
ATOM 1473 N N . VAL A 1 186 ? 3.008 4.479 3.027 1.00 98.25 186 VAL A N 1
ATOM 1474 C CA . VAL A 1 186 ? 2.069 3.351 3.128 1.00 98.25 186 VAL A CA 1
ATOM 1475 C C . VAL A 1 186 ? 2.300 2.321 2.037 1.00 98.25 186 VAL A C 1
ATOM 1477 O O . VAL A 1 186 ? 2.615 1.171 2.338 1.00 98.25 186 VAL A O 1
ATOM 1480 N N . ILE A 1 187 ? 2.161 2.710 0.766 1.00 98.56 187 ILE A N 1
ATOM 1481 C CA . ILE A 1 187 ? 2.196 1.758 -0.355 1.00 98.56 187 ILE A CA 1
ATOM 1482 C C . ILE A 1 187 ? 3.577 1.116 -0.478 1.00 98.56 187 ILE A C 1
ATOM 1484 O O . ILE A 1 187 ? 3.670 -0.111 -0.511 1.00 98.56 187 ILE A O 1
ATOM 1488 N N . LEU A 1 188 ? 4.643 1.923 -0.515 1.00 98.62 188 LEU A N 1
ATOM 1489 C CA . LEU A 1 188 ? 6.005 1.406 -0.657 1.00 98.62 188 LEU A CA 1
ATOM 1490 C C . LEU A 1 188 ? 6.437 0.591 0.564 1.00 98.62 188 LEU A C 1
ATOM 1492 O O . LEU A 1 188 ? 7.044 -0.462 0.400 1.00 98.62 188 LEU A O 1
ATOM 1496 N N . ILE A 1 189 ? 6.059 1.009 1.776 1.00 98.25 189 ILE A N 1
ATOM 1497 C CA . ILE A 1 189 ? 6.327 0.224 2.988 1.00 98.25 189 ILE A CA 1
ATOM 1498 C C . ILE A 1 189 ? 5.598 -1.122 2.924 1.00 98.25 189 ILE A C 1
ATOM 1500 O O . ILE A 1 189 ? 6.198 -2.164 3.172 1.00 98.25 189 ILE A O 1
ATOM 1504 N N . ALA A 1 190 ? 4.325 -1.149 2.530 1.00 98.31 190 ALA A N 1
ATOM 1505 C CA . ALA A 1 190 ? 3.582 -2.399 2.405 1.00 98.31 190 ALA A CA 1
ATOM 1506 C C . ALA A 1 190 ? 4.090 -3.301 1.261 1.00 98.31 190 ALA A C 1
ATOM 1508 O O . ALA A 1 190 ? 3.977 -4.528 1.346 1.00 98.31 190 ALA A O 1
ATOM 1509 N N . ALA A 1 191 ? 4.642 -2.719 0.193 1.00 97.94 191 ALA A N 1
ATOM 1510 C CA . ALA A 1 191 ? 5.322 -3.459 -0.867 1.00 97.94 191 ALA A CA 1
ATOM 1511 C C . ALA A 1 191 ? 6.637 -4.079 -0.363 1.00 97.94 191 ALA A C 1
ATOM 1513 O O . ALA A 1 191 ? 6.899 -5.247 -0.637 1.00 97.94 191 ALA A O 1
ATOM 1514 N N . GLU A 1 192 ? 7.397 -3.353 0.460 1.00 97.38 192 GLU A N 1
ATOM 1515 C CA . GLU A 1 192 ? 8.616 -3.846 1.115 1.00 97.38 192 GLU A CA 1
ATOM 1516 C C . GLU A 1 192 ? 8.327 -5.038 2.043 1.00 97.38 192 GLU A C 1
ATOM 1518 O O . GLU A 1 192 ? 8.999 -6.067 2.014 1.00 97.38 192 GLU A O 1
ATOM 1523 N N . ARG A 1 193 ? 7.275 -4.934 2.868 1.00 95.75 193 ARG A N 1
ATOM 1524 C CA . ARG A 1 193 ? 6.913 -5.980 3.844 1.00 95.75 193 ARG A CA 1
ATOM 1525 C C . ARG A 1 193 ? 6.359 -7.256 3.205 1.00 95.75 193 ARG A C 1
ATOM 1527 O O . ARG A 1 193 ? 6.332 -8.307 3.857 1.00 95.75 193 ARG A O 1
ATOM 1534 N N . HIS A 1 194 ? 5.867 -7.178 1.970 1.00 96.19 194 HIS A N 1
ATOM 1535 C CA . HIS A 1 194 ? 5.327 -8.324 1.253 1.00 96.19 194 HIS A CA 1
ATOM 1536 C C . HIS A 1 194 ? 5.705 -8.255 -0.234 1.00 96.19 194 HIS A C 1
ATOM 1538 O O . HIS A 1 194 ? 5.027 -7.569 -0.997 1.00 96.19 194 HIS A O 1
ATOM 1544 N N . PRO A 1 195 ? 6.689 -9.046 -0.696 1.00 95.31 195 PRO A N 1
ATOM 1545 C CA . PRO A 1 195 ? 7.057 -9.081 -2.107 1.00 95.31 195 PRO A CA 1
ATOM 1546 C C . PRO A 1 195 ? 5.845 -9.317 -3.012 1.00 95.31 195 PRO A C 1
ATOM 1548 O O . PRO A 1 195 ? 4.975 -10.148 -2.718 1.00 95.31 195 PRO A O 1
ATOM 1551 N N . ARG A 1 196 ? 5.780 -8.578 -4.120 1.00 96.25 196 ARG A N 1
ATOM 1552 C CA . ARG A 1 196 ? 4.722 -8.632 -5.136 1.00 96.25 196 ARG A CA 1
ATOM 1553 C C . ARG A 1 196 ? 3.337 -8.336 -4.562 1.00 96.25 196 ARG A C 1
ATOM 1555 O O . ARG A 1 196 ? 2.349 -8.927 -5.001 1.00 96.25 196 ARG A O 1
ATOM 1562 N N . ASN A 1 197 ? 3.236 -7.425 -3.588 1.00 97.94 197 ASN A N 1
ATOM 1563 C CA . ASN A 1 197 ? 1.971 -7.052 -2.944 1.00 97.94 197 ASN A CA 1
ATOM 1564 C C . ASN A 1 197 ? 0.980 -6.404 -3.924 1.00 97.94 197 ASN A C 1
ATOM 1566 O O . ASN A 1 197 ? 0.910 -5.183 -4.059 1.00 97.94 197 ASN A O 1
ATOM 1570 N N . TYR A 1 198 ? 0.181 -7.233 -4.594 1.00 97.62 198 TYR A N 1
ATOM 1571 C CA . TYR A 1 198 ? -0.801 -6.781 -5.574 1.00 97.62 198 TYR A CA 1
ATOM 1572 C C . TYR A 1 198 ? 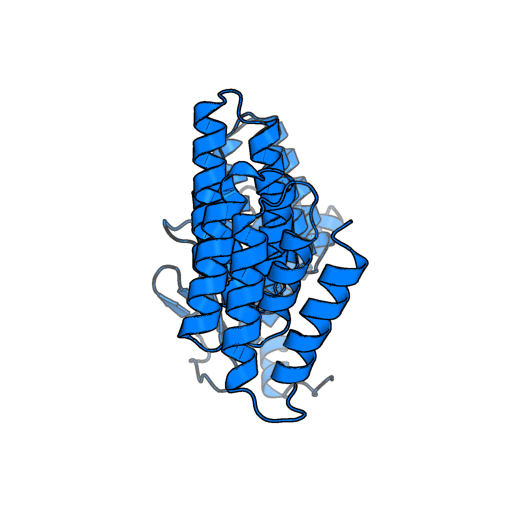-1.776 -5.744 -5.003 1.00 97.62 198 TYR A C 1
ATOM 1574 O O . TYR A 1 198 ? -2.118 -4.800 -5.704 1.00 97.62 198 TYR A O 1
ATOM 1582 N N . TYR A 1 199 ? -2.192 -5.867 -3.738 1.00 98.31 199 TYR A N 1
ATOM 1583 C CA . TYR A 1 199 ? -3.162 -4.943 -3.147 1.00 98.31 199 TYR A CA 1
ATOM 1584 C C . TYR A 1 199 ? -2.581 -3.551 -2.889 1.00 98.31 199 TYR A C 1
ATOM 1586 O O . TYR A 1 199 ? -3.259 -2.564 -3.170 1.00 98.31 199 TYR A O 1
ATOM 1594 N N . ALA A 1 200 ? -1.324 -3.458 -2.443 1.00 98.44 200 ALA A N 1
ATOM 1595 C CA . ALA A 1 200 ? -0.640 -2.172 -2.295 1.00 98.44 200 ALA A CA 1
ATOM 1596 C C . ALA A 1 200 ? -0.527 -1.450 -3.648 1.00 98.44 200 ALA A C 1
ATOM 1598 O O . ALA A 1 200 ? -0.888 -0.281 -3.777 1.00 98.44 200 ALA A O 1
ATOM 1599 N N . TRP A 1 201 ? -0.110 -2.173 -4.690 1.00 98.50 201 TRP A N 1
ATOM 1600 C CA . TRP A 1 201 ? 0.026 -1.612 -6.036 1.00 98.50 201 TRP A CA 1
ATOM 1601 C C . TRP A 1 201 ? -1.318 -1.341 -6.719 1.00 98.50 201 TRP A C 1
ATOM 1603 O O . TRP A 1 201 ? -1.436 -0.377 -7.471 1.00 98.50 201 TRP A O 1
ATOM 1613 N N . LEU A 1 202 ? -2.359 -2.124 -6.431 1.00 98.38 202 LEU A N 1
ATOM 1614 C CA . LEU A 1 202 ? -3.727 -1.822 -6.854 1.00 98.38 202 LEU A CA 1
ATOM 1615 C C . LEU A 1 202 ? -4.212 -0.515 -6.217 1.00 98.38 202 LEU A C 1
ATOM 1617 O O . LEU A 1 202 ? -4.829 0.310 -6.889 1.00 98.38 202 LEU A O 1
ATOM 1621 N N . HIS A 1 203 ? -3.880 -0.294 -4.948 1.00 98.31 203 HIS A N 1
ATOM 1622 C CA . HIS A 1 203 ? -4.194 0.949 -4.263 1.00 98.31 203 HIS A CA 1
ATOM 1623 C C . HIS A 1 203 ? -3.410 2.146 -4.822 1.00 98.31 203 HIS A C 1
ATOM 1625 O O . HIS A 1 203 ? -3.961 3.238 -4.935 1.00 98.31 203 HIS A O 1
ATOM 1631 N N . ALA A 1 204 ? -2.165 1.943 -5.264 1.00 98.38 204 ALA A N 1
ATOM 1632 C CA . ALA A 1 204 ? -1.409 2.962 -5.994 1.00 98.38 204 ALA A CA 1
ATOM 1633 C C . ALA A 1 204 ? -2.122 3.391 -7.286 1.00 98.38 204 ALA A C 1
ATOM 1635 O O . ALA A 1 204 ? -2.214 4.581 -7.571 1.00 98.38 204 ALA A O 1
ATOM 1636 N N . ARG A 1 205 ? -2.696 2.438 -8.039 1.00 98.31 205 ARG A N 1
ATOM 1637 C CA . ARG A 1 205 ? -3.493 2.745 -9.243 1.00 98.31 205 ARG A CA 1
ATOM 1638 C C . ARG A 1 205 ? -4.717 3.593 -8.909 1.00 98.31 205 ARG A C 1
ATOM 1640 O O . ARG A 1 205 ? -4.962 4.585 -9.590 1.00 98.31 205 ARG A O 1
ATOM 1647 N N . TYR A 1 206 ? -5.436 3.228 -7.845 1.00 97.12 206 TYR A N 1
ATOM 1648 C CA . TYR A 1 206 ? -6.558 4.017 -7.334 1.00 97.12 206 TYR A CA 1
ATOM 1649 C C . TYR A 1 206 ? -6.121 5.442 -6.973 1.00 97.12 206 TYR A C 1
ATOM 1651 O O . TYR A 1 206 ? -6.771 6.401 -7.372 1.00 97.12 206 TYR A O 1
ATOM 1659 N N . LEU A 1 207 ? -4.996 5.593 -6.269 1.00 95.88 207 LEU A N 1
ATOM 1660 C CA . LEU A 1 207 ? -4.463 6.895 -5.872 1.00 95.88 207 LEU A CA 1
ATOM 1661 C C . LEU A 1 207 ? -4.109 7.775 -7.081 1.00 95.88 207 LEU A C 1
ATOM 1663 O O . LEU A 1 207 ? -4.435 8.958 -7.087 1.00 95.88 207 LEU A O 1
ATOM 1667 N N . THR A 1 208 ? -3.489 7.205 -8.118 1.00 96.25 208 THR A N 1
ATOM 1668 C CA . THR A 1 208 ? -3.199 7.921 -9.371 1.00 96.25 208 THR A CA 1
ATOM 1669 C C . THR A 1 208 ? -4.480 8.406 -10.055 1.00 96.25 208 THR A C 1
ATOM 1671 O O . THR A 1 208 ? -4.538 9.550 -10.496 1.00 96.25 208 THR A O 1
ATOM 1674 N N . GLN A 1 209 ? -5.522 7.568 -10.110 1.00 94.19 209 GLN A N 1
ATOM 1675 C CA . GLN A 1 209 ? -6.821 7.951 -10.681 1.00 94.19 209 GLN A CA 1
ATOM 1676 C C . GLN A 1 209 ? -7.511 9.036 -9.850 1.00 94.19 209 GLN A C 1
ATOM 1678 O O . GLN A 1 209 ? -7.986 10.019 -10.405 1.00 94.19 209 GLN A O 1
ATOM 1683 N N . ALA A 1 210 ? -7.480 8.910 -8.524 1.00 92.50 210 ALA A N 1
ATOM 1684 C CA . ALA A 1 210 ? -8.019 9.907 -7.608 1.00 92.50 210 ALA A CA 1
ATOM 1685 C C . ALA A 1 210 ? -7.392 11.293 -7.832 1.00 92.50 210 ALA A C 1
ATOM 1687 O O . ALA A 1 210 ? -8.118 12.272 -7.942 1.00 92.50 210 ALA A O 1
ATOM 1688 N N . VAL A 1 211 ? -6.064 11.382 -7.973 1.00 92.81 211 VAL A N 1
ATOM 1689 C CA . VAL A 1 211 ? -5.370 12.647 -8.292 1.00 92.81 211 VAL A CA 1
ATOM 1690 C C . VAL A 1 211 ? -5.842 13.233 -9.626 1.00 92.81 211 VAL A C 1
ATOM 1692 O O . VAL A 1 211 ? -6.026 14.446 -9.740 1.00 92.81 211 VAL A O 1
ATOM 1695 N N . ALA A 1 212 ? -6.068 12.384 -10.631 1.00 88.00 212 ALA A N 1
ATOM 1696 C CA . ALA A 1 212 ? -6.570 12.826 -11.927 1.00 88.00 212 ALA A CA 1
ATOM 1697 C C . ALA A 1 212 ? -7.997 13.410 -11.842 1.00 88.00 212 ALA A C 1
ATOM 1699 O O . ALA A 1 212 ? -8.321 14.360 -12.548 1.00 88.00 212 ALA A O 1
ATOM 1700 N N . GLU A 1 213 ? -8.836 12.856 -10.966 1.00 87.88 213 GLU A N 1
ATOM 1701 C CA . GLU A 1 213 ? -10.253 13.211 -10.840 1.00 87.88 213 GLU A CA 1
ATOM 1702 C C . GLU A 1 213 ? -10.514 14.380 -9.881 1.00 87.88 213 GLU A C 1
ATOM 1704 O O . GLU A 1 213 ? -11.442 15.155 -10.106 1.00 87.88 213 GLU A O 1
ATOM 1709 N N . THR A 1 214 ? -9.731 14.512 -8.804 1.00 86.88 214 THR A N 1
ATOM 1710 C CA . THR A 1 214 ? -10.055 15.437 -7.703 1.00 86.88 214 THR A CA 1
ATOM 1711 C C . THR A 1 214 ? -9.149 16.657 -7.597 1.00 86.88 214 THR A C 1
ATOM 1713 O O . THR A 1 214 ? -9.448 17.545 -6.804 1.00 86.88 214 THR A O 1
ATOM 1716 N N . THR A 1 215 ? -8.046 16.730 -8.347 1.00 88.12 215 THR A N 1
ATOM 1717 C CA . THR A 1 215 ? -7.140 17.889 -8.296 1.00 88.12 215 THR A CA 1
ATOM 1718 C C . THR A 1 215 ? -7.523 18.909 -9.378 1.00 88.12 215 THR A C 1
ATOM 1720 O O . THR A 1 215 ? -7.300 18.638 -10.557 1.00 88.12 215 THR A O 1
ATOM 1723 N N . PRO A 1 216 ? -8.080 20.086 -9.018 1.00 84.38 216 PRO A N 1
ATOM 1724 C CA . PRO A 1 216 ? -8.638 21.028 -9.993 1.00 84.38 216 PRO A CA 1
ATOM 1725 C C . PRO A 1 216 ? -7.567 21.776 -10.798 1.00 84.38 216 PRO A C 1
ATOM 1727 O O . PRO A 1 216 ? -7.816 22.184 -11.930 1.00 84.38 216 PRO A O 1
ATOM 1730 N N . PHE A 1 217 ? -6.378 21.972 -10.224 1.00 90.44 217 PHE A N 1
ATOM 1731 C CA . PHE A 1 217 ? -5.292 22.715 -10.857 1.00 90.44 217 PHE A CA 1
ATOM 1732 C C . PHE A 1 217 ? -4.330 21.766 -11.573 1.00 90.44 217 PHE A C 1
ATOM 1734 O O . PHE A 1 217 ? -3.706 20.911 -10.943 1.00 90.44 217 PHE A O 1
ATOM 1741 N N . GLN A 1 218 ? -4.168 21.959 -12.885 1.00 90.56 218 GLN A N 1
ATOM 1742 C CA . GLN A 1 218 ? -3.339 21.103 -13.739 1.00 90.56 218 GLN A CA 1
ATOM 1743 C C . GLN A 1 218 ? -1.875 21.031 -13.272 1.00 90.56 218 GLN A C 1
ATOM 1745 O O . GLN A 1 218 ? -1.293 19.950 -13.251 1.00 90.56 218 GLN A O 1
ATOM 1750 N N . GLU A 1 219 ? -1.289 22.151 -12.840 1.00 92.56 219 GLU A N 1
ATOM 1751 C CA . GLU A 1 219 ? 0.091 22.185 -12.330 1.00 92.56 219 GLU A CA 1
ATOM 1752 C C . GLU A 1 219 ? 0.255 21.334 -11.062 1.00 92.56 219 GLU A C 1
ATOM 1754 O O . GLU A 1 219 ? 1.179 20.527 -10.957 1.00 92.56 219 GLU A O 1
ATOM 1759 N N . GLN A 1 220 ? -0.683 21.457 -10.118 1.00 92.75 220 GLN A N 1
ATOM 1760 C CA . GLN A 1 220 ? -0.681 20.670 -8.885 1.00 92.75 220 GLN A CA 1
ATOM 1761 C C . GLN A 1 220 ? -0.879 19.180 -9.180 1.00 92.75 220 GLN A C 1
ATOM 1763 O O . GLN A 1 220 ? -0.201 18.334 -8.597 1.00 92.75 220 GLN A O 1
ATOM 1768 N N . GLN A 1 221 ? -1.784 18.854 -10.104 1.00 93.31 221 GLN A N 1
ATOM 1769 C CA . GLN A 1 221 ? -2.013 17.485 -10.552 1.00 93.31 221 GLN A CA 1
ATOM 1770 C C . GLN A 1 221 ? -0.731 16.886 -11.142 1.00 93.31 221 GLN A C 1
ATOM 1772 O O . GLN A 1 221 ? -0.317 15.800 -10.738 1.00 93.31 221 GLN A O 1
ATOM 1777 N N . GLN A 1 222 ? -0.058 17.612 -12.038 1.00 93.88 222 GLN A N 1
ATOM 1778 C CA . GLN A 1 222 ? 1.197 17.172 -12.642 1.00 93.88 222 GLN A CA 1
ATOM 1779 C C . GLN A 1 222 ? 2.295 16.971 -11.590 1.00 93.88 222 GLN A C 1
ATOM 1781 O O . GLN A 1 222 ? 3.007 15.967 -11.627 1.00 93.88 222 GLN A O 1
ATOM 1786 N N . GLN A 1 223 ? 2.404 17.876 -10.613 1.00 95.19 223 GLN A N 1
ATOM 1787 C CA . GLN A 1 223 ? 3.357 17.752 -9.509 1.00 95.19 223 GLN A CA 1
ATOM 1788 C C . GLN A 1 223 ? 3.095 16.498 -8.659 1.00 95.19 223 GLN A C 1
ATOM 1790 O O . GLN A 1 223 ? 4.027 15.768 -8.316 1.00 95.19 223 GLN A O 1
ATOM 1795 N N . GLN A 1 224 ? 1.832 16.222 -8.330 1.00 95.44 224 GLN A N 1
ATOM 1796 C CA . GLN A 1 224 ? 1.434 15.045 -7.554 1.00 95.44 224 GLN A CA 1
ATOM 1797 C C . GLN A 1 224 ? 1.689 13.739 -8.320 1.00 95.44 224 GLN A C 1
ATOM 1799 O O . GLN A 1 224 ? 2.235 12.790 -7.756 1.00 95.44 224 GLN A O 1
ATOM 1804 N N . LEU A 1 225 ? 1.348 13.695 -9.610 1.00 96.56 225 LEU A N 1
ATOM 1805 C CA . LEU A 1 225 ? 1.604 12.543 -10.478 1.00 96.56 225 LEU A CA 1
ATOM 1806 C C . LEU A 1 225 ? 3.104 12.274 -10.638 1.00 96.56 225 LEU A C 1
ATOM 1808 O O . LEU A 1 225 ? 3.533 11.126 -10.508 1.00 96.56 225 LEU A O 1
ATOM 1812 N N . ALA A 1 226 ? 3.909 13.321 -10.839 1.00 96.69 226 ALA A N 1
ATOM 1813 C CA . ALA A 1 226 ? 5.363 13.209 -10.897 1.00 96.69 226 ALA A CA 1
ATOM 1814 C C . ALA A 1 226 ? 5.944 12.659 -9.584 1.00 96.69 226 ALA A C 1
ATOM 1816 O O . ALA A 1 226 ? 6.797 11.775 -9.618 1.00 96.69 226 ALA A O 1
ATOM 1817 N N . GLY A 1 227 ? 5.437 13.110 -8.430 1.00 97.81 227 GLY A N 1
ATOM 1818 C CA . GLY A 1 227 ? 5.856 12.609 -7.118 1.00 97.81 227 GLY A CA 1
ATOM 1819 C C . GLY A 1 227 ? 5.524 11.128 -6.888 1.00 97.81 227 GLY A C 1
ATOM 1820 O O . GLY A 1 227 ? 6.350 10.392 -6.340 1.00 97.81 227 GLY A O 1
ATOM 1821 N N . ILE A 1 228 ? 4.350 10.664 -7.340 1.00 98.31 228 ILE A N 1
ATOM 1822 C CA . ILE A 1 228 ? 3.996 9.234 -7.330 1.00 98.31 228 ILE A CA 1
ATOM 1823 C C . ILE A 1 228 ? 4.958 8.446 -8.227 1.00 98.31 228 ILE A C 1
ATOM 1825 O O . ILE A 1 228 ? 5.495 7.421 -7.797 1.00 98.31 228 ILE A O 1
ATOM 1829 N N . LEU A 1 229 ? 5.174 8.913 -9.462 1.00 98.50 229 LEU A N 1
ATOM 1830 C CA . LEU A 1 229 ? 6.024 8.233 -10.435 1.00 98.50 229 LEU A CA 1
ATOM 1831 C C . LEU A 1 229 ? 7.465 8.116 -9.942 1.00 98.50 229 LEU A C 1
ATOM 1833 O O . LEU A 1 229 ? 8.028 7.027 -9.992 1.00 98.50 229 LEU A O 1
ATOM 1837 N N . GLU A 1 230 ? 8.047 9.205 -9.441 1.00 98.31 230 GLU A N 1
ATOM 1838 C CA . GLU A 1 230 ? 9.418 9.224 -8.931 1.00 98.31 230 GLU A CA 1
ATOM 1839 C C . GLU A 1 230 ? 9.595 8.191 -7.810 1.00 98.31 230 GLU A C 1
ATOM 1841 O O . GLU A 1 230 ? 10.531 7.386 -7.831 1.00 98.31 230 GLU A O 1
ATOM 1846 N N . ALA A 1 231 ? 8.660 8.163 -6.854 1.00 98.56 231 ALA A N 1
ATOM 1847 C CA . ALA A 1 231 ? 8.684 7.214 -5.748 1.00 98.56 231 ALA A CA 1
ATOM 1848 C C . ALA A 1 231 ? 8.561 5.760 -6.241 1.00 98.56 231 ALA A C 1
ATOM 1850 O O . ALA A 1 231 ? 9.344 4.900 -5.831 1.00 98.56 231 ALA A O 1
ATOM 1851 N N . ALA A 1 232 ? 7.617 5.489 -7.148 1.00 98.50 232 ALA A N 1
ATOM 1852 C CA . ALA A 1 232 ? 7.392 4.160 -7.709 1.00 98.50 232 ALA A CA 1
ATOM 1853 C C . ALA A 1 232 ? 8.576 3.666 -8.547 1.00 98.50 232 ALA A C 1
ATOM 1855 O O . ALA A 1 232 ? 9.010 2.526 -8.390 1.00 98.50 232 ALA A O 1
ATOM 1856 N N . GLN A 1 233 ? 9.117 4.523 -9.417 1.00 98.44 233 GLN A N 1
ATOM 1857 C CA . GLN A 1 233 ? 10.249 4.204 -10.280 1.00 98.44 233 GLN A CA 1
ATOM 1858 C C . GLN A 1 233 ? 11.481 3.896 -9.437 1.00 98.44 233 GLN A C 1
ATOM 1860 O O . GLN A 1 233 ? 12.108 2.855 -9.626 1.00 98.44 233 GLN A O 1
ATOM 1865 N N . LYS A 1 234 ? 11.805 4.763 -8.469 1.00 98.31 234 LYS A N 1
ATOM 1866 C CA . LYS A 1 234 ? 12.930 4.539 -7.557 1.00 98.31 234 LYS A CA 1
ATOM 1867 C C . LYS A 1 234 ? 12.804 3.197 -6.837 1.00 98.31 234 LYS A C 1
ATOM 1869 O O . LYS A 1 234 ? 13.786 2.462 -6.759 1.00 98.31 234 LYS A O 1
ATOM 1874 N N . TRP A 1 235 ? 11.611 2.869 -6.339 1.00 98.50 235 TRP A N 1
ATOM 1875 C CA . TRP A 1 235 ? 11.378 1.607 -5.642 1.00 98.50 235 TRP A CA 1
ATOM 1876 C C . TRP A 1 235 ? 11.483 0.397 -6.580 1.00 98.50 235 TRP A C 1
ATOM 1878 O O . TRP A 1 235 ? 12.185 -0.553 -6.249 1.00 98.50 235 TRP A O 1
ATOM 1888 N N . ALA A 1 236 ? 10.869 0.433 -7.766 1.00 98.06 236 ALA A N 1
ATOM 1889 C CA . ALA A 1 236 ? 10.905 -0.679 -8.724 1.00 98.06 236 ALA A CA 1
ATOM 1890 C C . ALA A 1 236 ? 12.329 -0.983 -9.222 1.00 98.06 236 ALA A C 1
ATOM 1892 O O . ALA A 1 236 ? 12.699 -2.144 -9.385 1.00 98.06 236 ALA A O 1
ATOM 1893 N N . LEU A 1 237 ? 13.160 0.048 -9.400 1.00 97.94 237 LEU A N 1
ATOM 1894 C CA . LEU A 1 237 ? 14.574 -0.124 -9.742 1.00 97.94 237 LEU A CA 1
ATOM 1895 C C . LEU A 1 237 ? 15.390 -0.739 -8.592 1.00 97.94 237 LEU A C 1
ATOM 1897 O O . LEU A 1 237 ? 16.395 -1.393 -8.848 1.00 97.94 237 LEU A O 1
ATOM 1901 N N . ALA A 1 238 ? 14.981 -0.563 -7.335 1.00 97.62 238 ALA A N 1
ATOM 1902 C CA . ALA A 1 238 ? 15.596 -1.262 -6.205 1.00 97.62 238 ALA A CA 1
ATOM 1903 C C . ALA A 1 238 ? 15.088 -2.712 -6.052 1.00 97.62 238 ALA A C 1
ATOM 1905 O O . ALA A 1 238 ? 15.790 -3.543 -5.485 1.00 97.62 238 ALA A O 1
ATOM 1906 N N . HIS A 1 239 ? 13.915 -3.027 -6.612 1.00 97.88 239 HIS A N 1
ATOM 1907 C CA . 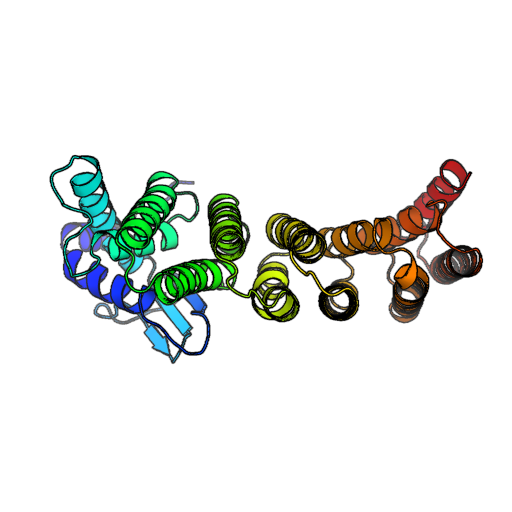HIS A 1 239 ? 13.213 -4.310 -6.486 1.00 97.88 239 HIS A CA 1
ATOM 1908 C C . HIS A 1 239 ? 12.938 -4.915 -7.861 1.00 97.88 239 HIS A C 1
ATOM 1910 O O . HIS A 1 239 ? 11.794 -5.098 -8.286 1.00 97.88 239 HIS A O 1
ATOM 1916 N N . HIS A 1 240 ? 14.009 -5.193 -8.603 1.00 97.12 240 HIS A N 1
ATOM 1917 C CA . HIS A 1 240 ? 13.908 -5.557 -10.012 1.00 97.12 240 HIS A CA 1
ATOM 1918 C C . HIS A 1 240 ? 13.072 -6.827 -10.269 1.00 97.12 240 HIS A C 1
ATOM 1920 O O . HIS A 1 240 ? 12.621 -7.027 -11.386 1.00 97.12 240 HIS A O 1
ATOM 1926 N N . ASP A 1 241 ? 12.866 -7.698 -9.282 1.00 96.50 241 ASP A N 1
ATOM 1927 C CA . ASP A 1 241 ? 12.092 -8.940 -9.379 1.00 96.50 241 ASP A CA 1
ATOM 1928 C C . ASP A 1 241 ? 10.625 -8.813 -8.904 1.00 96.50 241 ASP A C 1
ATOM 1930 O O . ASP A 1 241 ? 9.872 -9.802 -8.913 1.00 96.50 241 ASP A O 1
ATOM 1934 N N . ASP A 1 242 ? 10.187 -7.607 -8.522 1.00 98.12 242 ASP A N 1
ATOM 1935 C CA . ASP A 1 242 ? 8.811 -7.327 -8.110 1.00 98.12 242 ASP A CA 1
ATOM 1936 C C . ASP A 1 242 ? 7.913 -6.972 -9.302 1.00 98.12 242 ASP A C 1
ATOM 1938 O O . ASP A 1 242 ? 7.799 -5.824 -9.737 1.00 98.12 242 ASP A O 1
ATOM 1942 N N . VAL A 1 243 ? 7.211 -7.979 -9.821 1.00 97.50 243 VAL A N 1
ATOM 1943 C CA . VAL A 1 243 ? 6.283 -7.812 -10.951 1.00 97.50 243 VAL A CA 1
ATOM 1944 C C . VAL A 1 243 ? 5.164 -6.796 -10.688 1.00 97.50 243 VAL A C 1
ATOM 1946 O O . VAL A 1 243 ? 4.696 -6.163 -11.631 1.00 97.50 243 VAL A O 1
ATOM 1949 N N . SER A 1 244 ? 4.730 -6.608 -9.440 1.00 98.19 244 SER A N 1
ATOM 1950 C CA . SER A 1 244 ? 3.610 -5.719 -9.121 1.00 98.19 244 SER A CA 1
ATOM 1951 C C . SER A 1 244 ? 4.024 -4.247 -9.216 1.00 98.19 244 SER A C 1
ATOM 1953 O O . SER A 1 244 ? 3.268 -3.446 -9.770 1.00 98.19 244 SER A O 1
ATOM 1955 N N . GLY A 1 245 ? 5.243 -3.908 -8.781 1.00 98.25 245 GLY A N 1
ATOM 1956 C CA . GLY A 1 245 ? 5.824 -2.572 -8.962 1.00 98.25 245 GLY A CA 1
ATOM 1957 C C . GLY A 1 245 ? 6.036 -2.221 -10.435 1.00 98.25 245 GLY A C 1
ATOM 1958 O O . GLY A 1 245 ? 5.583 -1.175 -10.906 1.00 98.25 245 GLY A O 1
ATOM 1959 N N . TRP A 1 246 ? 6.618 -3.137 -11.213 1.00 98.50 246 TRP A N 1
ATOM 1960 C CA . TRP A 1 246 ? 6.765 -2.957 -12.663 1.00 98.50 246 TRP A CA 1
ATOM 1961 C C . TRP A 1 246 ? 5.412 -2.859 -13.385 1.00 98.50 246 TRP A C 1
ATOM 1963 O O . TRP A 1 246 ? 5.239 -2.039 -14.288 1.00 98.50 246 TRP A O 1
ATOM 1973 N N . ALA A 1 247 ? 4.412 -3.632 -12.955 1.00 98.50 247 ALA A N 1
ATOM 1974 C CA . ALA A 1 247 ? 3.056 -3.550 -13.491 1.00 98.50 247 ALA A CA 1
ATOM 1975 C C . ALA A 1 247 ? 2.325 -2.253 -13.133 1.00 98.50 247 ALA A C 1
ATOM 1977 O O . ALA A 1 247 ? 1.413 -1.847 -13.862 1.00 98.50 247 ALA A O 1
ATOM 1978 N N . PHE A 1 248 ? 2.687 -1.594 -12.034 1.00 98.69 248 PHE A N 1
ATOM 1979 C CA . PHE A 1 248 ? 2.228 -0.240 -11.753 1.00 98.69 248 PHE A CA 1
ATOM 1980 C C . PHE A 1 248 ? 2.866 0.775 -12.709 1.00 98.69 248 PHE A C 1
ATOM 1982 O O . PHE A 1 248 ? 2.139 1.586 -13.277 1.00 98.69 248 PHE A O 1
ATOM 1989 N N . LEU A 1 249 ? 4.178 0.688 -12.964 1.00 98.56 249 LEU A N 1
ATOM 1990 C CA . LEU A 1 249 ? 4.843 1.581 -13.920 1.00 98.56 249 LEU A CA 1
ATOM 1991 C C . LEU A 1 249 ? 4.248 1.462 -15.329 1.00 98.56 249 LEU A C 1
ATOM 1993 O O . LEU A 1 249 ? 4.007 2.487 -15.958 1.00 98.56 249 LEU A O 1
ATOM 1997 N N . MET A 1 250 ? 3.931 0.249 -15.807 1.00 98.00 250 MET A N 1
ATOM 1998 C CA . MET A 1 250 ? 3.218 0.099 -17.089 1.00 98.00 250 MET A CA 1
ATOM 1999 C C . MET A 1 250 ? 1.866 0.811 -17.079 1.00 98.00 250 MET A C 1
ATOM 2001 O O . MET A 1 250 ? 1.572 1.588 -17.981 1.00 98.00 250 MET A O 1
ATOM 2005 N N . PHE A 1 251 ? 1.060 0.579 -16.037 1.00 98.31 251 PHE A N 1
ATOM 2006 C CA . PHE A 1 251 ? -0.245 1.224 -15.882 1.00 98.31 251 PHE A CA 1
ATOM 2007 C C . PHE A 1 251 ? -0.146 2.756 -15.903 1.00 98.31 251 PHE A C 1
ATOM 2009 O O . PHE A 1 251 ? -1.012 3.412 -16.488 1.00 98.31 251 PHE A O 1
ATOM 2016 N N . PHE A 1 252 ? 0.879 3.302 -15.243 1.00 98.38 252 PHE A N 1
ATOM 2017 C CA . PHE A 1 252 ? 1.114 4.736 -15.155 1.00 98.38 252 PHE A CA 1
ATOM 2018 C C . PHE A 1 252 ? 1.491 5.303 -16.526 1.00 98.38 252 PHE A C 1
ATOM 2020 O O . PHE A 1 252 ? 0.878 6.263 -16.983 1.00 98.38 252 PHE A O 1
ATOM 2027 N N . LEU A 1 253 ? 2.448 4.676 -17.216 1.00 97.44 253 LEU A N 1
ATOM 2028 C CA . LEU A 1 253 ? 2.929 5.134 -18.522 1.00 97.44 253 LEU A CA 1
ATOM 2029 C C . LEU A 1 253 ? 1.886 4.997 -19.636 1.00 97.44 253 LEU A C 1
ATOM 2031 O O . LEU A 1 253 ? 1.851 5.840 -20.522 1.00 97.44 253 LEU A O 1
ATOM 2035 N N . ASP A 1 254 ? 0.990 4.006 -19.567 1.00 96.44 254 ASP A N 1
ATOM 2036 C CA . ASP A 1 254 ? -0.143 3.902 -20.502 1.00 96.44 254 ASP A CA 1
ATOM 2037 C C . ASP A 1 254 ? -1.090 5.123 -20.418 1.00 96.44 254 ASP A C 1
ATOM 2039 O O . ASP A 1 254 ? -1.832 5.388 -21.361 1.00 96.44 254 ASP A O 1
ATOM 2043 N N . ARG A 1 255 ? -1.085 5.864 -19.300 1.00 95.69 255 ARG A N 1
ATOM 2044 C CA . ARG A 1 255 ? -1.891 7.085 -19.086 1.00 95.69 255 ARG A CA 1
ATOM 2045 C C . ARG A 1 255 ? -1.091 8.373 -19.223 1.00 95.69 255 ARG A C 1
ATOM 2047 O O . ARG A 1 255 ? -1.669 9.399 -19.563 1.00 95.69 255 ARG A O 1
ATOM 2054 N N . HIS A 1 256 ? 0.207 8.298 -18.960 1.00 95.06 256 HIS A N 1
ATOM 2055 C CA . HIS A 1 256 ? 1.128 9.427 -18.961 1.00 95.06 256 HIS A CA 1
ATOM 2056 C C . HIS A 1 256 ? 2.367 9.097 -19.813 1.00 95.06 256 HIS A C 1
ATOM 2058 O O . HIS A 1 256 ? 3.474 8.929 -19.278 1.00 95.06 256 HIS A O 1
ATOM 2064 N N . PRO A 1 257 ? 2.191 8.922 -21.139 1.00 95.69 257 PRO A N 1
ATOM 2065 C CA . PRO A 1 257 ? 3.259 8.498 -22.044 1.00 95.69 257 PRO A CA 1
ATOM 2066 C C . PRO A 1 257 ? 4.419 9.501 -22.113 1.00 95.69 257 PRO A C 1
ATOM 2068 O O . PRO A 1 257 ? 5.541 9.111 -22.441 1.00 95.69 257 PRO A O 1
ATOM 2071 N N . GLU A 1 258 ? 4.195 10.765 -21.744 1.00 94.00 258 GLU A N 1
ATOM 2072 C CA . GLU A 1 258 ? 5.213 11.814 -21.669 1.00 94.00 258 GLU A CA 1
ATOM 2073 C C . GLU A 1 258 ? 6.390 11.461 -20.743 1.00 94.00 258 GLU A C 1
ATOM 2075 O O . GLU A 1 258 ? 7.503 11.941 -20.955 1.00 94.00 258 GLU A O 1
ATOM 2080 N N . TYR A 1 259 ? 6.196 10.569 -19.765 1.00 94.94 259 TYR A N 1
ATOM 2081 C CA . TYR A 1 259 ? 7.265 10.127 -18.863 1.00 94.94 259 TYR A CA 1
ATOM 2082 C C . TYR A 1 259 ? 8.022 8.882 -19.347 1.00 94.94 259 TYR A C 1
ATOM 2084 O O . TYR A 1 259 ? 9.041 8.504 -18.759 1.00 94.94 259 TYR A O 1
ATOM 2092 N N . ALA A 1 260 ? 7.552 8.217 -20.405 1.00 95.31 260 ALA A N 1
ATOM 2093 C CA . ALA A 1 260 ? 8.037 6.888 -20.760 1.00 95.31 260 ALA A CA 1
ATOM 2094 C C . ALA A 1 260 ? 9.514 6.865 -21.162 1.00 95.31 260 ALA A C 1
ATOM 2096 O O . ALA A 1 260 ? 10.228 5.944 -20.769 1.00 95.31 260 ALA A O 1
ATOM 2097 N N . GLY A 1 261 ? 9.992 7.879 -21.892 1.00 93.50 261 GLY A N 1
ATOM 2098 C CA . GLY A 1 261 ? 11.389 7.951 -22.333 1.00 93.50 261 GLY A CA 1
ATOM 2099 C C . GLY A 1 261 ? 12.375 7.886 -21.162 1.00 93.50 261 GLY A C 1
ATOM 2100 O O . GLY A 1 261 ? 13.285 7.056 -21.157 1.00 93.50 261 GLY A O 1
ATOM 2101 N N . THR A 1 262 ? 12.142 8.695 -20.125 1.00 94.69 262 THR A N 1
ATOM 2102 C CA . THR A 1 262 ? 12.982 8.733 -18.919 1.00 94.69 262 THR A CA 1
ATOM 2103 C C . THR A 1 262 ? 12.918 7.423 -18.137 1.00 94.69 262 THR A C 1
ATOM 2105 O O . THR A 1 262 ? 13.952 6.900 -17.717 1.00 94.69 262 THR A O 1
ATOM 2108 N N . VAL A 1 263 ? 11.718 6.861 -17.957 1.00 97.06 263 VAL A N 1
ATOM 2109 C CA . VAL A 1 263 ? 11.529 5.628 -17.176 1.00 97.06 263 VAL A CA 1
ATOM 2110 C C . VAL A 1 263 ? 12.164 4.426 -17.872 1.00 97.06 263 VAL A C 1
ATOM 2112 O O . VAL A 1 263 ? 12.922 3.684 -17.246 1.00 97.06 263 VAL A O 1
ATOM 2115 N N . VAL A 1 264 ? 11.900 4.251 -19.170 1.00 97.31 264 VAL A N 1
ATOM 2116 C CA . VAL A 1 264 ? 12.468 3.158 -19.971 1.00 97.31 264 VAL A CA 1
ATOM 2117 C C . VAL A 1 264 ? 13.980 3.302 -20.073 1.00 97.31 264 VAL A C 1
ATOM 2119 O O . VAL A 1 264 ? 14.687 2.319 -19.872 1.00 97.31 264 VAL A O 1
ATOM 2122 N N . GLY A 1 265 ? 14.488 4.512 -20.323 1.00 96.88 265 GLY A N 1
ATOM 2123 C CA . GLY A 1 265 ? 15.924 4.771 -20.423 1.00 96.88 265 GLY A CA 1
ATOM 2124 C C . GLY A 1 265 ? 16.692 4.461 -19.134 1.00 96.88 265 GLY A C 1
ATOM 2125 O O . GLY A 1 265 ? 17.796 3.922 -19.185 1.00 96.88 265 GLY A O 1
ATOM 2126 N N . GLU A 1 266 ? 16.124 4.759 -17.962 1.00 97.56 266 GLU A N 1
ATOM 2127 C CA . GLU A 1 266 ? 16.739 4.373 -16.685 1.00 97.56 266 GLU A CA 1
ATOM 2128 C C . GLU A 1 266 ? 16.636 2.858 -16.446 1.00 97.56 266 GLU A C 1
ATOM 2130 O O . GLU A 1 266 ? 17.612 2.236 -16.022 1.00 97.56 266 GLU A O 1
ATOM 2135 N N . ALA A 1 267 ? 15.488 2.245 -16.752 1.00 98.00 267 ALA A N 1
ATOM 2136 C CA . ALA A 1 267 ? 15.284 0.808 -16.585 1.00 98.00 267 ALA A CA 1
ATOM 2137 C C . ALA A 1 267 ? 16.239 -0.022 -17.460 1.00 98.00 267 ALA A C 1
ATOM 2139 O O . ALA A 1 267 ? 16.848 -0.970 -16.962 1.00 98.00 267 ALA A O 1
ATOM 2140 N N . THR A 1 268 ? 16.433 0.349 -18.730 1.00 97.94 268 THR A N 1
ATOM 2141 C CA . THR A 1 268 ? 17.385 -0.322 -19.632 1.00 97.94 268 THR A CA 1
ATOM 2142 C C . THR A 1 268 ? 18.821 -0.143 -19.161 1.00 97.94 268 THR A C 1
ATOM 2144 O O . THR A 1 268 ? 19.563 -1.124 -19.090 1.00 97.94 268 THR A O 1
ATOM 2147 N N . ARG A 1 269 ? 19.206 1.076 -18.757 1.00 98.00 269 ARG A N 1
ATOM 2148 C CA . ARG A 1 269 ? 20.541 1.354 -18.211 1.00 98.00 269 ARG A CA 1
ATOM 2149 C C . ARG A 1 269 ? 20.835 0.474 -17.000 1.00 98.00 269 ARG A C 1
ATOM 2151 O O . ARG A 1 269 ? 21.864 -0.197 -16.967 1.00 98.00 269 ARG A O 1
ATOM 2158 N N . ARG A 1 270 ? 19.915 0.426 -16.032 1.00 97.88 270 ARG A N 1
ATOM 2159 C CA . ARG A 1 270 ? 20.044 -0.404 -14.825 1.00 97.88 270 ARG A CA 1
ATOM 2160 C C . ARG A 1 270 ? 20.078 -1.890 -15.161 1.00 97.88 270 ARG A C 1
ATOM 2162 O O . ARG A 1 270 ? 20.935 -2.598 -14.637 1.00 97.88 270 ARG A O 1
ATOM 2169 N N . ALA A 1 271 ? 19.217 -2.347 -16.069 1.00 97.50 271 ALA A N 1
ATOM 2170 C CA . ALA A 1 271 ? 19.196 -3.741 -16.490 1.00 97.50 271 ALA A CA 1
ATOM 2171 C C . ALA A 1 271 ? 20.536 -4.179 -17.093 1.00 97.50 271 ALA A C 1
ATOM 2173 O O . ALA A 1 271 ? 21.027 -5.253 -16.752 1.00 97.50 271 ALA A O 1
ATOM 2174 N N . VAL A 1 272 ? 21.161 -3.340 -17.926 1.00 97.62 272 VAL A N 1
ATOM 2175 C CA . VAL A 1 272 ? 22.494 -3.615 -18.482 1.00 97.62 272 VAL A CA 1
ATOM 2176 C C . VAL A 1 272 ? 23.558 -3.600 -17.385 1.00 97.62 272 VAL A C 1
ATOM 2178 O O . VAL A 1 272 ? 24.287 -4.578 -17.240 1.00 97.62 272 VAL A O 1
ATOM 2181 N N . SER A 1 273 ? 23.629 -2.537 -16.576 1.00 97.19 273 SER A N 1
ATOM 2182 C CA . SER A 1 273 ? 24.666 -2.388 -15.543 1.00 97.19 273 SER A CA 1
ATOM 2183 C C . SER A 1 273 ? 24.659 -3.520 -14.512 1.00 97.19 273 SER A C 1
ATOM 2185 O O . SER A 1 273 ? 25.717 -4.002 -14.115 1.00 97.19 273 SER A O 1
ATOM 2187 N N . PHE A 1 274 ? 23.474 -3.966 -14.094 1.00 96.75 274 PHE A N 1
ATOM 2188 C CA . PHE A 1 274 ? 23.308 -5.001 -13.071 1.00 96.75 274 PHE A CA 1
ATOM 2189 C C . PHE A 1 274 ? 22.964 -6.379 -13.645 1.00 96.75 274 PHE A C 1
ATOM 2191 O O . PHE A 1 274 ? 22.657 -7.302 -12.894 1.00 96.75 274 PHE A O 1
ATOM 2198 N N . HIS A 1 275 ? 23.032 -6.540 -14.967 1.00 96.25 275 HIS A N 1
ATOM 2199 C CA . HIS A 1 275 ? 22.754 -7.799 -15.654 1.00 96.25 275 HIS A CA 1
ATOM 2200 C C . HIS A 1 275 ? 21.373 -8.400 -15.332 1.00 96.25 275 HIS A C 1
ATOM 2202 O O . HIS A 1 275 ? 21.227 -9.617 -15.174 1.00 96.25 275 HIS A O 1
ATOM 2208 N N . TRP A 1 276 ? 20.338 -7.560 -15.239 1.00 97.00 276 TRP A N 1
ATOM 2209 C CA . TRP A 1 276 ? 18.978 -8.010 -14.955 1.00 97.00 276 TRP A CA 1
ATOM 2210 C C . TRP A 1 276 ? 18.369 -8.716 -16.164 1.00 97.00 276 TRP A C 1
ATOM 2212 O O . TRP A 1 276 ? 18.089 -8.115 -17.200 1.00 97.00 276 TRP A O 1
ATOM 2222 N N . ARG A 1 277 ? 18.118 -10.015 -15.999 1.00 95.94 277 ARG A N 1
ATOM 2223 C CA . ARG A 1 277 ? 17.506 -10.895 -17.011 1.00 95.94 277 ARG A CA 1
ATOM 2224 C C . ARG A 1 277 ? 16.211 -11.545 -16.515 1.00 95.94 277 ARG A C 1
ATOM 2226 O O . ARG A 1 277 ? 15.769 -12.550 -17.054 1.00 95.94 277 ARG A O 1
ATOM 2233 N N . ASN A 1 278 ? 15.648 -11.015 -15.432 1.00 95.94 278 ASN A N 1
ATOM 2234 C CA . ASN A 1 278 ? 14.456 -11.563 -14.796 1.00 95.94 278 ASN A CA 1
ATOM 2235 C C . ASN A 1 278 ? 13.179 -11.170 -15.561 1.00 95.94 278 ASN A C 1
ATOM 2237 O O . ASN A 1 278 ? 13.145 -10.156 -16.259 1.00 95.94 278 ASN A O 1
ATOM 2241 N N . GLU A 1 279 ? 12.122 -11.960 -15.383 1.00 96.38 279 GLU A N 1
ATOM 2242 C CA . GLU A 1 279 ? 10.863 -11.784 -16.113 1.00 96.38 279 GLU A CA 1
ATOM 2243 C C . GLU A 1 279 ? 10.155 -10.463 -15.786 1.00 96.38 279 GLU A C 1
ATOM 2245 O O . GLU A 1 279 ? 9.560 -9.875 -16.677 1.00 96.38 279 GLU A O 1
ATOM 2250 N N . ALA A 1 280 ? 10.228 -9.950 -14.554 1.00 97.06 280 ALA A N 1
ATOM 2251 C CA . ALA A 1 280 ? 9.481 -8.751 -14.168 1.00 97.06 280 ALA A CA 1
ATOM 2252 C C . ALA A 1 280 ? 9.921 -7.504 -14.962 1.00 97.06 280 ALA A C 1
ATOM 2254 O O . ALA A 1 280 ? 9.080 -6.820 -15.550 1.00 97.06 280 ALA A O 1
ATOM 2255 N N . VAL A 1 281 ? 11.235 -7.260 -15.058 1.00 97.75 281 VAL A N 1
ATOM 2256 C CA . VAL A 1 281 ? 11.789 -6.147 -15.854 1.00 97.75 281 VAL A CA 1
ATOM 2257 C C . VAL A 1 281 ? 11.503 -6.341 -17.341 1.00 97.75 281 VAL A C 1
ATOM 2259 O O . VAL A 1 281 ? 11.065 -5.417 -18.023 1.00 97.75 281 VAL A O 1
ATOM 2262 N N . TRP A 1 282 ? 11.746 -7.540 -17.872 1.00 97.75 282 TRP A N 1
ATOM 2263 C CA . TRP A 1 282 ? 11.635 -7.781 -19.312 1.00 97.75 282 TRP A CA 1
ATOM 2264 C C . TRP A 1 282 ? 10.194 -7.875 -19.799 1.00 97.75 282 TRP A C 1
ATOM 2266 O O . TRP A 1 282 ? 9.920 -7.488 -20.934 1.00 97.75 282 TRP A O 1
ATOM 2276 N N . TYR A 1 283 ? 9.264 -8.287 -18.936 1.00 97.25 283 TYR A N 1
ATOM 2277 C CA . TYR A 1 283 ? 7.834 -8.143 -19.170 1.00 97.25 283 TYR A CA 1
ATOM 2278 C C . TYR A 1 283 ? 7.460 -6.664 -19.304 1.00 97.25 283 TYR A C 1
ATOM 2280 O O . TYR A 1 283 ? 6.753 -6.310 -20.247 1.00 97.25 283 TYR A O 1
ATOM 2288 N N . PHE A 1 284 ? 7.954 -5.797 -18.411 1.00 98.12 284 PHE A N 1
ATOM 2289 C CA . PHE A 1 284 ? 7.755 -4.348 -18.509 1.00 98.12 284 PHE A CA 1
ATOM 2290 C C . PHE A 1 284 ? 8.314 -3.795 -19.825 1.00 98.12 284 PHE A C 1
ATOM 2292 O O . PHE A 1 284 ? 7.565 -3.216 -20.609 1.00 98.12 284 PHE A O 1
ATOM 2299 N N . LEU A 1 285 ? 9.599 -4.028 -20.113 1.00 97.88 285 LEU A N 1
ATOM 2300 C CA . LEU A 1 285 ? 10.262 -3.451 -21.285 1.00 97.88 285 LEU A CA 1
ATOM 2301 C C . LEU A 1 285 ? 9.595 -3.882 -22.597 1.00 97.88 285 LEU A C 1
ATOM 2303 O O . LEU A 1 285 ? 9.277 -3.022 -23.417 1.00 97.88 285 LEU A O 1
ATOM 2307 N N . ARG A 1 286 ? 9.319 -5.184 -22.780 1.00 95.75 286 ARG A N 1
ATOM 2308 C CA . ARG A 1 286 ? 8.711 -5.694 -24.023 1.00 95.75 286 ARG A CA 1
ATOM 2309 C C . ARG A 1 286 ? 7.288 -5.182 -24.238 1.00 95.75 286 ARG A C 1
ATOM 2311 O O . ARG A 1 286 ? 6.900 -4.909 -25.368 1.00 95.75 286 ARG A O 1
ATOM 2318 N N . ASN A 1 287 ? 6.516 -5.013 -23.163 1.00 96.38 287 ASN A N 1
ATOM 2319 C CA . ASN A 1 287 ? 5.158 -4.486 -23.269 1.00 96.38 287 ASN A CA 1
ATOM 2320 C C . ASN A 1 287 ? 5.144 -2.989 -23.573 1.00 96.38 287 ASN A C 1
ATOM 2322 O O . ASN A 1 287 ? 4.299 -2.559 -24.352 1.00 96.38 287 ASN A O 1
ATOM 2326 N N . ILE A 1 288 ? 6.065 -2.211 -22.994 1.00 95.69 288 ILE A N 1
ATOM 2327 C CA . ILE A 1 288 ? 6.148 -0.767 -23.240 1.00 95.69 288 ILE A CA 1
ATOM 2328 C C . ILE A 1 288 ? 6.533 -0.476 -24.690 1.00 95.69 288 ILE A C 1
ATOM 2330 O O . ILE A 1 288 ? 5.877 0.333 -25.339 1.00 95.69 288 ILE A O 1
ATOM 2334 N N . VAL A 1 289 ? 7.548 -1.150 -25.235 1.00 94.75 289 VAL A N 1
ATOM 2335 C CA . VAL A 1 289 ? 7.984 -0.898 -26.624 1.00 94.75 289 VAL A CA 1
ATOM 2336 C C . VAL A 1 289 ? 6.979 -1.377 -27.672 1.00 94.75 289 VAL A C 1
ATOM 2338 O O . VAL A 1 289 ? 6.936 -0.828 -28.774 1.00 9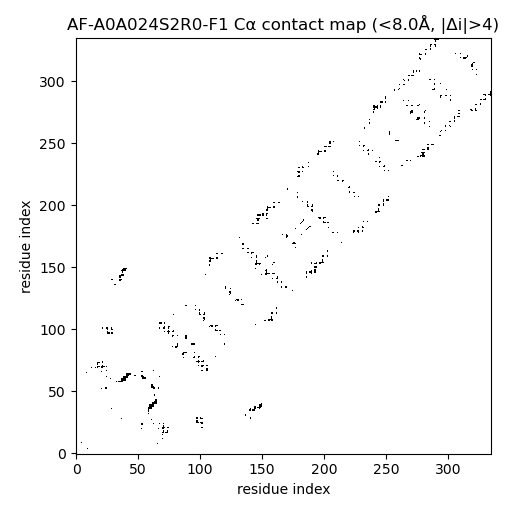4.75 289 VAL A O 1
ATOM 2341 N N . ALA A 1 290 ? 6.129 -2.342 -27.310 1.00 93.25 290 ALA A N 1
ATOM 2342 C CA . ALA A 1 290 ? 4.983 -2.765 -28.107 1.00 93.25 290 ALA A CA 1
ATOM 2343 C C . ALA A 1 290 ? 3.829 -1.743 -28.102 1.00 93.25 290 ALA A C 1
ATOM 2345 O O . ALA A 1 290 ? 2.866 -1.903 -28.843 1.00 93.25 290 ALA A O 1
ATOM 2346 N N . ARG A 1 291 ? 3.876 -0.678 -27.287 1.00 93.75 291 ARG A N 1
ATOM 2347 C CA . ARG A 1 291 ? 2.830 0.353 -27.313 1.00 93.75 291 ARG A CA 1
ATOM 2348 C C . ARG A 1 291 ? 2.973 1.272 -28.531 1.00 93.75 291 ARG A C 1
ATOM 2350 O O . ARG A 1 291 ? 4.100 1.668 -28.852 1.00 93.75 291 ARG A O 1
ATOM 2357 N N . PRO A 1 292 ? 1.859 1.711 -29.154 1.00 92.00 292 PRO A N 1
ATOM 2358 C CA . PRO A 1 292 ? 1.902 2.632 -30.294 1.00 92.00 292 PRO A CA 1
ATOM 2359 C C . PRO A 1 292 ? 2.558 3.974 -29.958 1.00 92.00 292 PRO A C 1
ATOM 2361 O O . PRO A 1 292 ? 3.328 4.505 -30.753 1.00 92.00 292 PRO A O 1
ATOM 2364 N N . TRP A 1 293 ? 2.302 4.487 -28.750 1.00 93.50 293 TRP A N 1
ATOM 2365 C CA . TRP A 1 293 ? 2.837 5.761 -28.265 1.00 93.50 293 TRP A CA 1
ATOM 2366 C C . TRP A 1 293 ? 4.337 5.713 -27.932 1.00 93.50 293 TRP A C 1
ATOM 2368 O O . TRP A 1 293 ? 4.939 6.755 -27.681 1.00 93.50 293 TRP A O 1
ATOM 2378 N N . CYS A 1 294 ? 4.962 4.530 -27.909 1.00 92.31 294 CYS A N 1
ATOM 2379 C CA . CYS A 1 294 ? 6.378 4.407 -27.584 1.00 92.31 294 CYS A CA 1
ATOM 2380 C C . CYS A 1 294 ? 7.248 4.964 -28.725 1.00 92.31 294 CYS A C 1
ATOM 2382 O O . CYS A 1 294 ? 7.115 4.566 -29.883 1.00 92.31 294 CYS A O 1
ATOM 2384 N N . GLY A 1 295 ? 8.149 5.894 -28.404 1.00 88.56 295 GLY A N 1
ATOM 2385 C CA . GLY A 1 295 ? 9.054 6.505 -29.379 1.00 88.56 295 GLY A CA 1
ATOM 2386 C C . GLY A 1 295 ? 10.120 5.534 -29.900 1.00 88.56 295 GLY A C 1
ATOM 2387 O O . GLY A 1 295 ? 10.501 4.585 -29.215 1.00 88.56 295 GLY A O 1
ATOM 2388 N N . ARG A 1 296 ? 10.639 5.801 -31.107 1.00 90.19 296 ARG A N 1
ATOM 2389 C CA . ARG A 1 296 ? 11.679 4.981 -31.759 1.00 90.19 296 ARG A CA 1
ATOM 2390 C C . ARG A 1 296 ? 12.910 4.785 -30.869 1.00 90.19 296 ARG A C 1
ATOM 2392 O O . ARG A 1 296 ? 13.321 3.647 -30.674 1.00 90.19 296 ARG A O 1
ATOM 2399 N N . ASP A 1 297 ? 13.414 5.858 -30.268 1.00 90.56 297 ASP A N 1
ATOM 2400 C CA . ASP A 1 297 ? 14.620 5.835 -29.430 1.00 90.56 297 ASP A CA 1
ATOM 2401 C C . ASP A 1 297 ? 14.490 4.871 -28.241 1.00 90.56 297 ASP A C 1
ATOM 2403 O O . ASP A 1 297 ? 15.428 4.150 -27.901 1.00 90.56 297 ASP A O 1
ATOM 2407 N N . ALA A 1 298 ? 13.305 4.803 -27.623 1.00 92.00 298 ALA A N 1
ATOM 2408 C CA . ALA A 1 298 ? 13.040 3.870 -26.532 1.00 92.00 298 ALA A CA 1
ATOM 2409 C C . ALA A 1 298 ? 13.025 2.414 -27.026 1.00 92.00 298 ALA A C 1
ATOM 2411 O O . ALA A 1 298 ? 13.579 1.541 -26.354 1.00 92.00 298 ALA A O 1
ATOM 2412 N N . ARG A 1 299 ? 12.446 2.149 -28.208 1.00 93.06 299 ARG A N 1
ATOM 2413 C CA . ARG A 1 299 ? 12.451 0.811 -28.828 1.00 93.06 299 ARG A CA 1
ATOM 2414 C C . ARG A 1 299 ? 13.874 0.353 -29.145 1.00 93.06 299 ARG A C 1
ATOM 2416 O O . ARG A 1 299 ? 14.268 -0.741 -28.745 1.00 93.06 299 ARG A O 1
ATOM 2423 N N . GLU A 1 300 ? 14.655 1.210 -29.798 1.00 93.75 300 GLU A N 1
ATOM 2424 C CA . GLU A 1 300 ? 16.056 0.938 -30.137 1.00 93.75 300 GLU A CA 1
ATOM 2425 C C . GLU A 1 300 ? 16.911 0.733 -28.879 1.00 93.75 300 GLU A C 1
ATOM 2427 O O . GLU A 1 300 ? 17.715 -0.198 -28.820 1.00 93.75 300 GLU A O 1
ATOM 2432 N N . GLY A 1 301 ? 16.691 1.536 -27.832 1.00 95.25 301 GLY A N 1
ATOM 2433 C CA . GLY A 1 301 ? 17.392 1.402 -26.556 1.00 95.25 301 GLY A CA 1
ATOM 2434 C C . GLY A 1 301 ? 17.107 0.081 -25.832 1.00 95.25 301 GLY A C 1
ATOM 2435 O O . GLY A 1 301 ? 18.029 -0.540 -25.297 1.00 95.25 301 GLY A O 1
ATOM 2436 N N . VAL A 1 302 ? 15.853 -0.384 -25.831 1.00 96.56 302 VAL A N 1
ATOM 2437 C CA . VAL A 1 302 ? 15.483 -1.692 -25.259 1.00 96.56 302 VAL A CA 1
ATOM 2438 C C . VAL A 1 302 ? 16.113 -2.836 -26.045 1.00 96.56 302 VAL A C 1
ATOM 2440 O O . VAL A 1 302 ? 16.658 -3.759 -25.436 1.00 96.56 302 VAL A O 1
ATOM 2443 N N . GLU A 1 303 ? 16.096 -2.765 -27.375 1.00 95.94 303 GLU A N 1
ATOM 2444 C CA . GLU A 1 303 ? 16.702 -3.795 -28.219 1.00 95.94 303 GLU A CA 1
ATOM 2445 C C . GLU A 1 303 ? 18.225 -3.850 -28.046 1.00 95.94 303 GLU A C 1
ATOM 2447 O O . GLU A 1 303 ? 18.799 -4.923 -27.847 1.00 95.94 303 GLU A O 1
ATOM 2452 N N . ALA A 1 304 ? 18.889 -2.692 -28.005 1.00 96.19 304 ALA A N 1
ATOM 2453 C CA . ALA A 1 304 ? 20.318 -2.610 -27.727 1.00 96.19 304 ALA A CA 1
ATOM 2454 C C . ALA A 1 304 ? 20.671 -3.219 -26.357 1.00 96.19 304 ALA A C 1
ATOM 2456 O O . ALA A 1 304 ? 21.622 -4.000 -26.252 1.00 96.19 304 ALA A O 1
ATOM 2457 N N . ALA A 1 305 ? 19.882 -2.923 -25.317 1.00 97.06 305 ALA A N 1
ATOM 2458 C CA . ALA A 1 305 ? 20.054 -3.511 -23.989 1.00 97.06 305 ALA A CA 1
ATOM 2459 C C . ALA A 1 305 ? 19.870 -5.038 -24.003 1.00 97.06 305 ALA A C 1
ATOM 2461 O O . ALA A 1 305 ? 20.659 -5.767 -23.394 1.00 97.06 305 ALA A O 1
ATOM 2462 N N . ARG A 1 306 ? 18.865 -5.535 -24.734 1.00 97.12 306 ARG A N 1
ATOM 2463 C CA . ARG A 1 306 ? 18.573 -6.968 -24.873 1.00 97.12 306 ARG A CA 1
ATOM 2464 C C . ARG A 1 306 ? 19.736 -7.707 -25.526 1.00 97.12 306 ARG A C 1
ATOM 2466 O O . ARG A 1 306 ? 20.204 -8.711 -24.990 1.00 97.12 306 ARG A O 1
ATOM 2473 N N . LEU A 1 307 ? 20.241 -7.180 -26.642 1.00 96.19 307 LEU A N 1
ATOM 2474 C CA . LEU A 1 307 ? 21.386 -7.738 -27.363 1.00 96.19 307 LEU A CA 1
ATOM 2475 C C . LEU A 1 307 ? 22.665 -7.707 -26.519 1.00 96.19 307 LEU A C 1
ATOM 2477 O O . LEU A 1 307 ? 23.423 -8.678 -26.525 1.00 96.19 307 LEU A O 1
ATOM 2481 N N . ALA A 1 308 ? 22.901 -6.631 -25.763 1.00 96.06 308 ALA A N 1
ATOM 2482 C CA . ALA A 1 308 ? 24.042 -6.539 -24.854 1.00 96.06 308 ALA A CA 1
ATOM 2483 C C . ALA A 1 308 ? 23.999 -7.633 -23.774 1.00 96.06 308 ALA A C 1
ATOM 2485 O O . ALA A 1 308 ? 25.001 -8.305 -23.531 1.00 96.06 308 ALA A O 1
ATOM 2486 N N . LEU A 1 309 ? 22.829 -7.868 -23.176 1.00 96.00 309 LEU A N 1
ATOM 2487 C CA . LEU A 1 309 ? 22.653 -8.870 -22.122 1.00 96.00 309 LEU A CA 1
ATOM 2488 C C . LEU A 1 309 ? 22.660 -10.313 -22.633 1.00 96.00 309 LEU A C 1
ATOM 2490 O O . LEU A 1 309 ? 23.026 -11.214 -21.871 1.00 96.00 309 LEU A O 1
ATOM 2494 N N . LEU A 1 310 ? 22.306 -10.521 -23.905 1.00 94.25 310 LEU A N 1
ATOM 2495 C CA . LEU A 1 310 ? 22.353 -11.816 -24.582 1.00 94.25 310 LEU A CA 1
ATOM 2496 C C . LEU A 1 310 ? 23.794 -12.265 -24.878 1.00 94.25 310 LEU A C 1
ATOM 2498 O O . LEU A 1 310 ? 24.090 -13.450 -24.777 1.00 94.25 310 LEU A O 1
ATOM 2502 N N . LYS A 1 311 ? 24.715 -11.339 -25.186 1.00 90.12 311 LYS A N 1
ATOM 2503 C CA . LYS A 1 311 ? 26.125 -11.666 -25.499 1.00 90.12 311 LYS A CA 1
ATOM 2504 C C . LYS A 1 311 ? 26.880 -12.360 -24.358 1.00 90.12 311 LYS A C 1
ATOM 2506 O O . LYS A 1 311 ? 27.885 -13.010 -24.617 1.00 90.12 311 LYS A O 1
ATOM 2511 N N . GLY A 1 312 ? 26.415 -12.219 -23.117 1.00 78.88 312 GLY A N 1
ATOM 2512 C CA . GLY A 1 312 ? 27.050 -12.787 -21.924 1.00 78.88 312 GLY A CA 1
ATOM 2513 C C . GLY A 1 312 ? 26.127 -13.673 -21.092 1.00 78.88 312 GLY A C 1
ATOM 2514 O O . GLY A 1 312 ? 26.329 -13.776 -19.883 1.00 78.88 312 GLY A O 1
ATOM 2515 N N . VAL A 1 313 ? 25.063 -14.226 -21.683 1.00 90.19 313 VAL A N 1
ATOM 2516 C CA . VAL A 1 313 ? 24.143 -15.122 -20.971 1.00 90.19 313 VAL A CA 1
ATOM 2517 C C . VAL A 1 313 ? 24.548 -16.583 -21.160 1.00 90.19 313 VAL A C 1
ATOM 2519 O O . VAL A 1 313 ? 24.962 -16.989 -22.242 1.00 90.19 313 VAL A O 1
ATOM 2522 N N . GLU A 1 314 ? 24.420 -17.380 -20.102 1.00 89.19 314 GLU A N 1
ATOM 2523 C CA . GLU A 1 314 ? 24.629 -18.824 -20.177 1.00 89.19 314 GLU A CA 1
ATOM 2524 C C . GLU A 1 314 ? 23.560 -19.478 -21.064 1.00 89.19 314 GLU A C 1
ATOM 2526 O O . GLU A 1 314 ? 22.364 -19.175 -20.948 1.00 89.19 314 GLU A O 1
ATOM 2531 N N . ALA A 1 315 ? 23.999 -20.385 -21.938 1.00 86.56 315 ALA A N 1
ATOM 2532 C CA . ALA A 1 315 ? 23.120 -21.104 -22.847 1.00 86.56 315 ALA A CA 1
ATOM 2533 C C . ALA A 1 315 ? 22.096 -21.952 -22.074 1.00 86.56 315 ALA A C 1
ATOM 2535 O O . ALA A 1 315 ? 22.444 -22.674 -21.144 1.00 86.56 315 ALA A O 1
ATOM 2536 N N . ARG A 1 316 ? 20.834 -21.905 -22.508 1.00 87.12 316 ARG A N 1
ATOM 2537 C CA . ARG A 1 316 ? 19.665 -22.576 -21.912 1.00 87.12 316 ARG A CA 1
ATOM 2538 C C . ARG A 1 316 ? 19.297 -22.098 -20.504 1.00 87.12 316 ARG A C 1
ATOM 2540 O O . ARG A 1 316 ? 18.483 -22.744 -19.847 1.00 87.12 316 ARG A O 1
ATOM 2547 N N . SER A 1 317 ? 19.843 -20.971 -20.050 1.00 93.12 317 SER A N 1
ATOM 2548 C CA . SER A 1 317 ? 19.419 -20.354 -18.792 1.00 93.12 317 SER A CA 1
ATOM 2549 C C . SER A 1 317 ? 18.035 -19.704 -18.911 1.00 93.12 317 SER A C 1
ATOM 2551 O O . SER A 1 317 ? 17.591 -19.311 -19.995 1.00 93.12 317 SER A O 1
ATOM 2553 N N . ASP A 1 318 ? 17.365 -19.516 -17.771 1.00 92.00 318 ASP A N 1
ATOM 2554 C CA . ASP A 1 318 ? 16.102 -18.771 -17.719 1.00 92.00 318 ASP A CA 1
ATOM 2555 C C . ASP A 1 318 ? 16.264 -17.345 -18.265 1.00 92.00 318 ASP A C 1
ATOM 2557 O O . ASP A 1 318 ? 15.392 -16.858 -18.980 1.00 92.00 318 ASP A O 1
ATOM 2561 N N . GLY A 1 319 ? 17.405 -16.699 -18.000 1.00 92.88 319 GLY A N 1
ATOM 2562 C CA . GLY A 1 319 ? 17.697 -15.361 -18.512 1.00 92.88 319 GLY A CA 1
ATOM 2563 C C . GLY A 1 319 ? 17.773 -15.308 -20.039 1.00 92.88 319 GLY A C 1
ATOM 2564 O O . GLY A 1 319 ? 17.272 -14.362 -20.641 1.00 92.88 319 GLY A O 1
ATOM 2565 N N . GLU A 1 320 ? 18.344 -16.330 -20.685 1.00 94.81 320 GLU A N 1
ATOM 2566 C CA . GLU A 1 320 ? 18.342 -16.421 -22.150 1.00 94.81 320 GLU A CA 1
ATOM 2567 C C . GLU A 1 320 ? 16.912 -16.564 -22.684 1.00 94.81 320 GLU A C 1
ATOM 2569 O O . GLU A 1 320 ? 16.526 -15.864 -23.624 1.00 94.81 320 GLU A O 1
ATOM 2574 N N . ARG A 1 321 ? 16.106 -17.434 -22.058 1.00 96.00 321 ARG A N 1
ATOM 2575 C CA . ARG A 1 321 ? 14.705 -17.650 -22.441 1.00 96.00 321 ARG A CA 1
ATOM 2576 C C . ARG A 1 321 ? 13.905 -16.349 -22.375 1.00 96.00 321 ARG A C 1
ATOM 2578 O O . ARG A 1 321 ? 13.235 -16.019 -23.350 1.00 96.00 321 ARG A O 1
ATOM 2585 N N . VAL A 1 322 ? 14.015 -15.601 -21.275 1.00 96.12 322 VAL A N 1
ATOM 2586 C CA . VAL A 1 322 ? 13.320 -14.316 -21.071 1.00 96.12 322 VAL A CA 1
ATOM 2587 C C . VAL A 1 322 ? 13.693 -13.302 -22.161 1.00 96.12 322 VAL A C 1
ATOM 2589 O O . VAL A 1 322 ? 12.815 -12.699 -22.779 1.00 96.12 322 VAL A O 1
ATOM 2592 N N . LEU A 1 323 ? 14.989 -13.150 -22.459 1.00 95.75 323 LEU A N 1
ATOM 2593 C CA . LEU A 1 323 ? 15.476 -12.214 -23.482 1.00 95.75 323 LEU A CA 1
ATOM 2594 C C . LEU A 1 323 ? 15.048 -12.606 -24.905 1.00 95.75 323 LEU A C 1
ATOM 2596 O O . LEU A 1 323 ? 14.815 -11.735 -25.744 1.00 95.75 323 LEU A O 1
ATOM 2600 N N . ARG A 1 324 ? 14.948 -13.904 -25.210 1.00 93.81 324 ARG A N 1
ATOM 2601 C CA . ARG A 1 324 ? 14.451 -14.379 -26.513 1.00 93.81 324 ARG A CA 1
ATOM 2602 C C . ARG A 1 324 ? 12.941 -14.198 -26.645 1.00 93.81 324 ARG A C 1
ATOM 2604 O O . ARG A 1 324 ? 12.483 -13.721 -27.678 1.00 93.81 324 ARG A O 1
ATOM 2611 N N . GLN A 1 325 ? 12.186 -14.504 -25.589 1.00 93.12 325 GLN A N 1
ATOM 2612 C CA . GLN A 1 325 ? 10.740 -14.267 -25.534 1.00 93.12 325 GLN A CA 1
ATOM 2613 C C . GLN A 1 325 ? 10.400 -12.784 -25.694 1.00 93.12 325 GLN A C 1
ATOM 2615 O O . GLN A 1 325 ? 9.431 -12.455 -26.370 1.00 93.12 325 GLN A O 1
ATOM 2620 N N . ALA A 1 326 ? 11.217 -11.887 -25.131 1.00 92.25 326 ALA A N 1
ATOM 2621 C CA . ALA A 1 326 ? 11.053 -10.453 -25.337 1.00 92.25 326 ALA A CA 1
ATOM 2622 C C . ALA A 1 326 ? 11.118 -10.062 -26.826 1.00 92.25 326 ALA A C 1
ATOM 2624 O O . ALA A 1 326 ? 10.258 -9.311 -27.262 1.00 92.25 326 ALA A O 1
ATOM 2625 N N . SER A 1 327 ? 12.059 -10.608 -27.610 1.00 91.19 327 SER A N 1
ATOM 2626 C CA . SER A 1 327 ? 12.150 -10.354 -29.066 1.00 91.19 327 SER A CA 1
ATOM 2627 C C . SER A 1 327 ? 10.885 -10.797 -29.794 1.00 91.19 327 SER A C 1
ATOM 2629 O O . SER A 1 327 ? 10.251 -9.997 -30.471 1.00 91.19 327 SER A O 1
ATOM 2631 N N . SER A 1 328 ? 10.477 -12.053 -29.574 1.00 90.81 328 SER A N 1
ATOM 2632 C CA . SER A 1 328 ? 9.297 -12.634 -30.223 1.00 90.81 328 SER A CA 1
ATOM 2633 C C . SER A 1 328 ? 8.030 -11.835 -29.925 1.00 90.81 328 SER A C 1
ATOM 2635 O O . SER A 1 328 ? 7.211 -11.637 -30.812 1.00 90.81 328 SER A O 1
ATOM 2637 N N . TRP A 1 329 ? 7.875 -11.359 -28.687 1.00 90.38 329 TRP A N 1
ATOM 2638 C CA . TRP A 1 329 ? 6.746 -10.519 -28.299 1.00 90.38 329 TRP A CA 1
ATOM 2639 C C . TRP A 1 329 ? 6.756 -9.172 -29.029 1.00 90.38 329 TRP A C 1
ATOM 2641 O O . TRP A 1 329 ? 5.728 -8.708 -29.505 1.00 90.38 329 TRP A O 1
ATOM 2651 N N . ILE A 1 330 ? 7.914 -8.520 -29.109 1.00 87.81 330 ILE A N 1
ATOM 2652 C CA . ILE A 1 330 ? 8.042 -7.226 -29.788 1.00 87.81 330 ILE A CA 1
ATOM 2653 C C . ILE A 1 330 ? 7.705 -7.388 -31.275 1.00 87.81 330 ILE A C 1
ATOM 2655 O O . ILE A 1 330 ? 6.928 -6.611 -31.813 1.00 87.81 330 ILE A O 1
ATOM 2659 N N . GLU A 1 331 ? 8.212 -8.437 -31.918 1.00 87.12 331 GLU A N 1
ATOM 2660 C CA . GLU A 1 331 ? 7.916 -8.745 -33.323 1.00 87.12 331 GLU A CA 1
ATOM 2661 C C . GLU A 1 331 ? 6.417 -8.977 -33.577 1.00 87.12 331 GLU A C 1
ATOM 2663 O O . GLU A 1 331 ? 5.893 -8.526 -34.592 1.00 87.12 331 GLU A O 1
ATOM 2668 N N . GLU A 1 332 ? 5.718 -9.637 -32.650 1.00 88.75 332 GLU A N 1
ATOM 2669 C CA . GLU A 1 332 ? 4.286 -9.936 -32.768 1.00 88.75 332 GLU A CA 1
ATOM 2670 C C . GLU A 1 332 ? 3.388 -8.714 -32.510 1.00 88.75 332 GLU A C 1
ATOM 2672 O O . GLU A 1 332 ? 2.351 -8.573 -33.155 1.00 88.75 332 GLU A O 1
ATOM 2677 N N . TYR A 1 333 ? 3.771 -7.826 -31.583 1.00 85.31 333 TYR A N 1
ATOM 2678 C CA . TYR A 1 333 ? 2.884 -6.777 -31.057 1.00 85.31 333 TYR A CA 1
ATOM 2679 C C . TYR A 1 333 ? 3.310 -5.331 -31.372 1.00 85.31 333 TYR A C 1
ATOM 2681 O O . TYR A 1 333 ? 2.608 -4.408 -30.966 1.00 85.31 333 TYR A O 1
ATOM 2689 N N . SER A 1 334 ? 4.428 -5.088 -32.067 1.00 72.88 334 SER A N 1
ATOM 2690 C CA . SER A 1 334 ? 4.901 -3.729 -32.411 1.00 72.88 334 SER A CA 1
ATOM 2691 C C . SER A 1 334 ? 4.339 -3.141 -33.718 1.00 72.88 334 SER A C 1
ATOM 2693 O O . SER A 1 334 ? 4.891 -2.152 -34.206 1.00 72.88 334 SER A O 1
ATOM 2695 N N . THR A 1 335 ? 3.269 -3.710 -34.283 1.00 57.28 335 THR A N 1
ATOM 2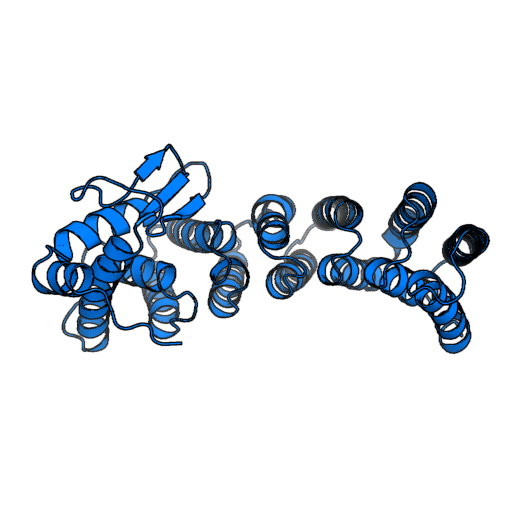696 C CA . THR A 1 335 ? 2.602 -3.207 -35.504 1.00 57.28 335 THR A CA 1
ATOM 2697 C C . THR A 1 335 ? 1.718 -1.994 -35.271 1.00 57.28 335 THR A C 1
ATOM 2699 O O . THR A 1 335 ? 0.854 -2.071 -34.365 1.00 57.28 335 THR A O 1
#

Radius of gyration: 24.14 Å; Cα contacts (8 Å, |Δi|>4): 407; chains: 1; bounding box: 55×52×70 Å

Mean predicted aligned error: 5.47 Å

Sequence (335 aa):
MSRALDDDVKRALKHGDHEQVFHRVADALTQRLPELLEVEFLGRSHMVDEHTVILQDGPAIAVPKLRLVQAFLYARGLLKKYVGGVLDGGNGDGLVTRATAVILLMDPEHLTAANTRKRLLRDAIKSGTDIGSKLQDELYFIDSLLTSRLHRHTKSPTLWSHRQWLMQQFQHRDLAIDPTNTMKSVILIAAERHPRNYYAWLHARYLTQAVAETTPFQEQQQQQLAGILEAAQKWALAHHDDVSGWAFLMFFLDRHPEYAGTVVGEATRRAVSFHWRNEAVWYFLRNIVARPWCGRDAREGVEAARLALLKGVEARSDGERVLRQASSWIEEYST

Foldseek 3Di:
DDDDDDVVLVVCLVDPPLVVLLVVVLCLLQDDDPAFAAEDEDDPVDDDDPPDSWDDDRSYIYGYPSSLVSNLVVLVVVLVCVVVVNDDCPPPVNSNVSSLLSNCLVPVQPLSSLVVLVVSLVVVVVVPPPNPVSLVSVLSSLQSQLLHLPQCSVQPPSSLVSNLVSVVVCLVVVHDDQLLCCLVSRLLSSCVSYALNLSSLVVNLVSLVCLVPRPPDPVVSVVSLVSNLVSLLVSCLVVVQRLSSLVSNLSSCVVVVVCVVVSLLVLLVSCQVVLPLHQSSLVSLLVQLLDPSDDPVSVVSNLVSLVSSCVPDDPPDPSNVSSVVSVVSNVVRND

Nearest PDB structures (foldseek):
  6o60-assembly1_A  TM=7.880E-01  e=4.815E-09  Homo sapiens
  2pl2-assembly1_B  TM=3.614E-01  e=4.144E-01  Thermus thermophilus HB27
  4zlh-assembly1_A  TM=2.695E-01  e=4.506E-01  Escherichia coli O157:H7
  7n6g-assembly1_0A  TM=3.685E-01  e=1.953E+00  Chlamydomonas reinhardtii
  8uvu-assembly1_A  TM=1.443E-01  e=2.970E+00  Bombyx mori

Solvent-accessible surface area (backbone atoms only — not comparable to full-atom values): 18246 Å² total; per-residue (Å²): 135,88,72,81,76,51,70,68,58,52,47,51,75,73,72,52,69,28,61,64,39,25,51,57,54,25,51,71,65,71,60,87,64,99,57,64,44,38,42,38,72,41,54,88,87,60,86,66,61,91,85,61,56,62,47,74,59,88,47,37,36,37,35,37,54,68,42,51,51,36,17,30,57,44,22,52,51,52,51,51,34,36,77,68,70,76,38,72,81,80,49,92,79,43,59,62,59,38,23,31,50,42,39,39,72,78,37,47,73,44,56,72,41,58,52,45,50,54,49,54,50,52,53,45,45,71,69,65,62,62,50,67,58,56,54,52,52,52,48,47,48,52,49,15,46,29,46,15,74,34,73,68,35,32,61,22,67,53,50,54,53,47,52,52,52,49,52,51,56,32,57,79,63,78,46,89,75,61,63,37,56,45,40,60,70,37,33,50,39,15,32,70,68,33,82,53,30,54,61,33,39,51,48,49,54,51,51,56,51,47,44,70,74,71,44,89,47,67,70,60,33,51,52,44,53,49,42,38,48,53,55,50,51,56,49,30,71,74,37,55,78,29,44,33,51,35,52,40,51,52,59,49,32,78,75,44,59,91,52,38,60,64,54,51,54,52,50,37,52,50,28,52,78,68,65,63,44,50,60,30,50,46,52,41,54,33,54,50,49,28,36,89,86,46,53,67,70,55,40,52,48,47,51,53,35,47,54,59,54,55,78,75,46,61,87,90,34,70,42,43,52,43,56,51,50,31,50,57,50,30,73,72,46,54,120

Secondary structure (DSSP, 8-state):
--PPPPHHHHHHHHHS-HHHHHHHHHHHHH---SSPPEEEEEPTTS---TT-S-EEETTEEEEEHHHHHHHHHHHHHHHHHHHTTSS-TT-TT-HHHHHHHHHHHH-TT-HHHHHHHHHHHHHHHHTTSSHHHHHHHHHHHHHHHHHSS-TTTTT-HHHHHHHHHHHHHHHTTT----HHHHIIIIIHHHHHHSTT-HHHHHHHHHHHHHHHHH---HHHHHHHHHHHHHHHHHHHHH-TT-HHHHHHHHHHHTT-GGGHHHHHHHHHHHHHHTT---HHHHHHHHHHHTSTT--HHHHHHHHHHHHHHHTTPPTT-HHHHHHHHHHHHHHHH--